Protein AF-A0A4Q9KHM9-F1 (afdb_monomer_lite)

Secondary structure (DSSP, 8-state):
--TTS-B--SSS--SEEE--SBSS-SEEEE-TTS-EEEEESSTTPPBPPPEEETTEEEEEEEETTEEEEEEEETTEEEEEEEESSHHHHHHHT-SSTTS-EEEEEEEEESS-EEEE-SSEEEEE-TTS-EEEEEEPPEEEES-B-TTT--BS-EEEPEEEEEPPHHHHHHHTTS---PPPPP----

Radius of gyration: 19.28 Å; chains: 1; bounding box: 37×67×50 Å

Sequence (186 aa):
MRADGTVGPKAAPTSVVLSGGGVGPMVSRTEASGVKASLDPAPGVKLGKPVLSGSKATYSDVAPGLDVVVDVAAGGFRWSWVAKTPAAAKKLLVGSGKSRAATARLKVTGGGKWARDAAEAKISNGQGAKVARLGSPLVWDAQVNPATKEPVNVVEAELVLQTSPEQDSELTDLPFVLPAPCRMRD

Foldseek 3Di:
DDPVQWDDAPPDPFQWIAHQWADDFRIWGAFPLRKIKGKFQDPPQTWDGWDDDHQKTWTPPSDPQKIKIWGADPVGIAIAIEGADPVSVVVQQPDDPPAREGEMEMDMDDQKDWDDDFFWIFIAHVVRHTGDIGGFHKYAYPDADPVPRHGPDIDTHGYHYDYDPVNVVVVVPDPPPDPDPDDDDD

Structure (mmCIF, N/CA/C/O backbone):
data_AF-A0A4Q9KHM9-F1
#
_entry.id   AF-A0A4Q9KHM9-F1
#
loop_
_atom_site.group_PDB
_atom_site.id
_atom_site.type_symbol
_atom_site.label_atom_id
_atom_site.label_alt_id
_atom_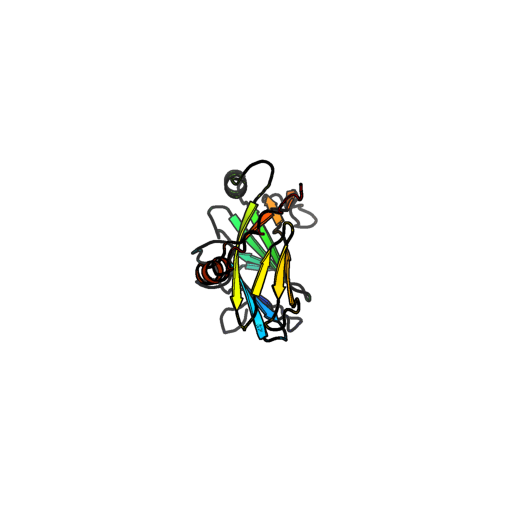site.label_comp_id
_atom_site.label_asym_id
_atom_site.label_entity_id
_atom_site.label_seq_id
_atom_site.pdbx_PDB_ins_code
_atom_site.Cartn_x
_atom_site.Cartn_y
_atom_site.Cartn_z
_atom_site.occupancy
_atom_site.B_iso_or_equiv
_atom_site.auth_seq_id
_atom_site.auth_comp_id
_atom_site.auth_asym_id
_atom_site.auth_atom_id
_atom_site.pdbx_PDB_model_num
ATOM 1 N N . MET A 1 1 ? -9.261 -15.082 -3.306 1.00 59.34 1 MET A N 1
ATOM 2 C CA . MET A 1 1 ? -10.143 -14.036 -3.860 1.00 59.34 1 MET A CA 1
ATOM 3 C C . MET A 1 1 ? -11.549 -14.327 -3.372 1.00 59.34 1 MET A C 1
ATOM 5 O O . MET A 1 1 ? -11.944 -15.488 -3.403 1.00 59.34 1 MET A O 1
ATOM 9 N N . ARG A 1 2 ? -12.235 -13.328 -2.823 1.00 72.88 2 ARG A N 1
ATOM 10 C CA . ARG A 1 2 ? -13.626 -13.410 -2.367 1.00 72.88 2 ARG A CA 1
ATOM 11 C C . ARG A 1 2 ? -14.568 -13.082 -3.530 1.00 72.88 2 ARG A C 1
ATOM 13 O O . ARG A 1 2 ? -14.131 -12.547 -4.548 1.00 72.88 2 ARG A O 1
ATOM 20 N N . ALA A 1 3 ? -15.849 -13.420 -3.379 1.00 51.81 3 ALA A N 1
ATOM 21 C CA . ALA A 1 3 ? -16.870 -13.195 -4.406 1.00 51.81 3 ALA A CA 1
ATOM 22 C C . ALA A 1 3 ? -17.083 -11.703 -4.737 1.00 51.81 3 ALA A C 1
ATOM 24 O O . ALA A 1 3 ? -17.495 -11.377 -5.842 1.00 51.81 3 ALA A O 1
ATOM 25 N N . ASP A 1 4 ? -16.735 -10.807 -3.809 1.00 57.25 4 ASP A N 1
ATOM 26 C CA . ASP A 1 4 ? -16.758 -9.348 -3.979 1.00 57.25 4 ASP A CA 1
ATOM 27 C C . ASP A 1 4 ? -15.537 -8.789 -4.739 1.00 57.25 4 ASP A C 1
ATOM 29 O O . ASP A 1 4 ? -15.384 -7.578 -4.880 1.00 57.25 4 ASP A O 1
ATOM 33 N N . GLY A 1 5 ? -14.640 -9.659 -5.213 1.00 60.72 5 GLY A N 1
ATOM 34 C CA . GLY A 1 5 ? -13.420 -9.279 -5.919 1.00 60.72 5 GLY A CA 1
ATOM 35 C C . GLY A 1 5 ? -12.220 -9.010 -5.012 1.00 60.72 5 GLY A C 1
ATOM 36 O O . GLY A 1 5 ? -11.105 -8.928 -5.519 1.00 60.72 5 GLY A O 1
ATOM 37 N N . THR A 1 6 ? -12.381 -8.946 -3.690 1.00 65.56 6 THR A N 1
ATOM 38 C CA . THR A 1 6 ? -11.268 -8.653 -2.775 1.00 65.56 6 THR A CA 1
ATOM 39 C C . THR A 1 6 ? -10.350 -9.854 -2.554 1.00 65.56 6 THR A C 1
ATOM 41 O O . THR A 1 6 ? -10.721 -11.022 -2.735 1.00 65.56 6 THR A O 1
ATOM 44 N N . VAL A 1 7 ? -9.121 -9.594 -2.113 1.00 68.81 7 VAL A N 1
ATOM 45 C CA . VAL A 1 7 ? -8.198 -10.640 -1.665 1.00 68.81 7 VAL A CA 1
ATOM 46 C C . VAL A 1 7 ? -7.910 -10.445 -0.181 1.00 68.81 7 VAL A C 1
ATOM 48 O O . VAL A 1 7 ? -7.509 -9.375 0.255 1.00 68.81 7 VAL A O 1
ATOM 51 N N . GLY A 1 8 ? -8.130 -11.486 0.616 1.00 57.31 8 GLY A N 1
ATOM 52 C CA . GLY A 1 8 ? -7.747 -11.517 2.025 1.00 57.31 8 GLY A CA 1
ATOM 53 C C . GLY A 1 8 ? -7.039 -12.825 2.361 1.00 57.31 8 GLY A C 1
ATOM 54 O O . GLY A 1 8 ? -7.178 -13.798 1.606 1.00 57.31 8 GLY A O 1
ATOM 55 N N . PRO A 1 9 ? -6.275 -12.863 3.462 1.00 54.62 9 PRO A N 1
ATOM 56 C CA . PRO A 1 9 ? -5.560 -14.062 3.863 1.00 54.62 9 PRO A CA 1
ATOM 57 C C . PRO A 1 9 ? -6.530 -15.188 4.217 1.00 54.62 9 PRO A C 1
ATOM 59 O O . PRO A 1 9 ? -7.608 -14.974 4.767 1.00 54.62 9 PRO A O 1
ATOM 62 N N . LYS A 1 10 ? -6.116 -16.414 3.892 1.00 50.03 10 LYS A N 1
ATOM 63 C CA . LYS A 1 10 ? -6.912 -17.629 4.101 1.00 50.03 10 LYS A CA 1
ATOM 64 C C . LYS A 1 10 ? -6.954 -18.079 5.571 1.00 50.03 10 LYS A C 1
ATOM 66 O O . LYS A 1 10 ? -7.877 -18.792 5.939 1.00 50.03 10 LYS A O 1
ATOM 71 N N . ALA A 1 11 ? -5.967 -17.688 6.386 1.00 41.75 11 ALA A N 1
ATOM 72 C CA . ALA A 1 11 ? -5.677 -18.320 7.681 1.00 41.75 11 ALA A CA 1
ATOM 73 C C . ALA A 1 11 ? -5.912 -17.453 8.938 1.00 41.75 11 ALA A C 1
ATOM 75 O O . ALA A 1 11 ? -5.593 -17.895 10.034 1.00 41.75 11 ALA A O 1
ATOM 76 N N . ALA A 1 12 ? -6.473 -16.248 8.831 1.00 43.06 12 ALA A N 1
ATOM 77 C CA . ALA A 1 12 ? -6.891 -15.470 10.001 1.00 43.06 12 ALA A CA 1
ATOM 78 C C . ALA A 1 12 ? -7.908 -14.398 9.590 1.00 43.06 12 ALA A C 1
ATOM 80 O O . ALA A 1 12 ? -7.834 -13.912 8.456 1.00 43.06 12 ALA A O 1
ATOM 81 N N . PRO A 1 13 ? -8.808 -13.960 10.488 1.00 48.53 13 PRO A N 1
ATOM 82 C CA . PRO A 1 13 ? -9.554 -12.727 10.299 1.00 48.53 13 PRO A CA 1
ATOM 83 C C . PRO A 1 13 ? -8.601 -11.548 10.525 1.00 48.53 13 PRO A C 1
ATOM 85 O O . PRO A 1 13 ? -8.717 -10.812 11.500 1.00 48.53 13 PRO A O 1
ATOM 88 N N . THR A 1 14 ? -7.612 -11.365 9.649 1.00 57.69 14 THR A N 1
ATOM 89 C CA . THR A 1 14 ? -6.983 -10.053 9.583 1.00 57.69 14 THR A CA 1
ATOM 90 C C . THR A 1 14 ? -7.987 -9.137 8.911 1.00 57.69 14 THR A C 1
ATOM 92 O O . THR A 1 14 ? -8.579 -9.454 7.877 1.00 57.69 14 THR A O 1
ATOM 95 N N . SER A 1 15 ? -8.182 -7.968 9.496 1.00 78.06 15 SER A N 1
ATOM 96 C CA . SER A 1 15 ? -8.999 -6.913 8.915 1.00 78.06 15 SER A CA 1
ATOM 97 C C . SER A 1 15 ? -8.382 -6.291 7.659 1.00 78.06 15 SER A C 1
ATOM 99 O O . SER A 1 15 ? -8.878 -5.275 7.177 1.00 78.06 15 SER A O 1
ATOM 101 N N . VAL A 1 16 ? -7.299 -6.890 7.144 1.00 85.56 16 VAL A N 1
ATOM 102 C CA . VAL A 1 16 ? -6.603 -6.491 5.929 1.00 85.56 16 VAL A CA 1
ATOM 103 C C . VAL A 1 16 ? -7.347 -7.043 4.719 1.00 85.56 16 VAL A C 1
ATOM 105 O O . VAL A 1 16 ? -7.535 -8.251 4.555 1.00 85.56 16 VAL A O 1
ATOM 108 N N . VAL A 1 17 ? -7.736 -6.131 3.842 1.00 88.81 17 VAL A N 1
ATOM 109 C CA . VAL A 1 17 ? -8.407 -6.404 2.579 1.00 88.81 17 VAL A CA 1
ATOM 110 C C . VAL A 1 17 ? -7.571 -5.786 1.469 1.00 88.81 17 VAL A C 1
ATOM 112 O O . VAL A 1 17 ? -7.263 -4.600 1.521 1.00 88.81 17 VAL A O 1
ATOM 115 N N . LEU A 1 18 ? -7.197 -6.589 0.479 1.00 89.56 18 LEU A N 1
ATOM 116 C CA . LEU A 1 18 ? -6.494 -6.150 -0.722 1.00 89.56 18 LEU A CA 1
ATOM 117 C C . LEU A 1 18 ? -7.477 -5.972 -1.882 1.00 89.56 18 LEU A C 1
ATOM 119 O O . LEU A 1 18 ? -8.454 -6.722 -2.000 1.00 89.56 18 LEU A O 1
ATOM 123 N N . SER A 1 19 ? -7.183 -5.011 -2.754 1.00 90.31 19 SER A N 1
ATOM 124 C CA . SER A 1 19 ? -7.933 -4.761 -3.983 1.00 90.31 19 SER A CA 1
ATOM 125 C C . SER A 1 19 ? -7.950 -5.970 -4.925 1.00 90.31 19 SER A C 1
ATOM 127 O O . SER A 1 19 ? -6.966 -6.689 -5.081 1.00 90.31 19 SER A O 1
ATOM 129 N N . GLY A 1 20 ? -9.070 -6.169 -5.617 1.00 86.88 20 GLY A N 1
ATOM 130 C CA . GLY A 1 20 ? -9.163 -7.082 -6.761 1.00 86.88 20 GLY A CA 1
ATOM 131 C C . GLY A 1 20 ? -8.636 -6.501 -8.071 1.00 86.88 20 GLY A C 1
ATOM 132 O O . GLY A 1 20 ? -8.690 -7.179 -9.098 1.00 86.88 20 GLY A O 1
ATOM 133 N N . GLY A 1 21 ? -8.172 -5.251 -8.045 1.00 84.25 21 GLY A N 1
ATOM 134 C CA . GLY A 1 21 ? -8.018 -4.402 -9.219 1.00 84.25 21 GLY A CA 1
ATOM 135 C C . GLY A 1 21 ? -9.225 -3.480 -9.417 1.00 84.25 21 GLY A C 1
ATOM 136 O O . GLY A 1 21 ? -10.250 -3.598 -8.746 1.00 84.25 21 GLY A O 1
ATOM 137 N N . GLY A 1 22 ? -9.101 -2.545 -10.354 1.00 82.62 22 GLY A N 1
ATOM 138 C CA . GLY A 1 22 ? -10.090 -1.505 -10.611 1.00 82.62 22 GLY A CA 1
ATOM 139 C C . GLY A 1 22 ? -9.794 -0.208 -9.861 1.00 82.62 22 GLY A C 1
ATOM 140 O O . GLY A 1 22 ? -8.637 0.148 -9.636 1.00 82.62 22 GLY A O 1
ATOM 141 N N . VAL A 1 23 ? -10.858 0.532 -9.552 1.00 75.50 23 VAL A N 1
ATOM 142 C CA . VAL A 1 23 ? -10.784 1.823 -8.860 1.00 75.50 23 VAL A CA 1
ATOM 143 C C . VAL A 1 23 ? -11.094 1.596 -7.386 1.00 75.50 23 VAL A C 1
ATOM 145 O O . VAL A 1 23 ? -12.143 1.047 -7.057 1.00 75.50 23 VAL A O 1
ATOM 148 N N . GLY A 1 24 ? -10.191 2.013 -6.505 1.00 79.56 24 GLY A N 1
ATOM 149 C CA . GLY A 1 24 ? -10.345 1.859 -5.063 1.00 79.56 24 GLY A CA 1
ATOM 150 C C . GLY A 1 24 ? -9.018 1.557 -4.371 1.00 79.56 24 GLY A C 1
ATOM 151 O O . GLY A 1 24 ? -8.012 1.368 -5.057 1.00 79.56 24 GLY A O 1
ATOM 152 N N . PRO A 1 25 ? -9.032 1.485 -3.029 1.00 88.12 25 PRO A N 1
ATOM 153 C CA . PRO A 1 25 ? -7.820 1.367 -2.240 1.00 88.12 25 PRO A CA 1
ATOM 154 C C . PRO A 1 25 ? -7.076 0.066 -2.525 1.00 88.12 25 PRO A C 1
ATOM 156 O O . PRO A 1 25 ? -7.683 -1.007 -2.497 1.00 88.12 25 PRO A O 1
ATOM 159 N N . MET A 1 26 ? -5.759 0.141 -2.723 1.00 90.62 26 MET A N 1
ATOM 160 C CA . MET A 1 26 ? -4.900 -1.044 -2.868 1.00 90.62 26 MET A CA 1
ATOM 161 C C . MET A 1 26 ? -4.995 -1.983 -1.664 1.00 90.62 26 MET A C 1
ATOM 163 O O . MET A 1 26 ? -5.054 -3.207 -1.826 1.00 90.62 26 MET A O 1
ATOM 167 N N . VAL A 1 27 ? -4.995 -1.411 -0.461 1.00 90.81 27 VAL A N 1
ATOM 168 C CA . VAL A 1 27 ? -5.153 -2.143 0.794 1.00 90.81 27 VAL A CA 1
ATOM 169 C C . VAL A 1 27 ? -5.958 -1.322 1.793 1.00 90.81 27 VAL A C 1
ATOM 171 O O . VAL A 1 27 ? -5.766 -0.116 1.931 1.00 90.81 27 VAL A O 1
ATOM 174 N N . SER A 1 28 ? -6.845 -1.987 2.523 1.00 90.81 28 SER A N 1
ATOM 175 C CA . SER A 1 28 ? -7.581 -1.426 3.653 1.00 90.81 28 SER A CA 1
ATOM 176 C C . SER A 1 28 ? -7.389 -2.290 4.891 1.00 90.81 28 SER A C 1
ATOM 178 O O . SER A 1 28 ? -7.360 -3.511 4.784 1.00 90.81 28 SER A O 1
ATOM 180 N N . ARG A 1 29 ? -7.317 -1.666 6.068 1.00 89.25 29 ARG A N 1
ATOM 181 C CA . ARG A 1 29 ? -7.345 -2.329 7.376 1.00 89.25 29 ARG A CA 1
ATOM 182 C C . ARG A 1 29 ? -8.398 -1.673 8.265 1.00 89.25 29 ARG A C 1
ATOM 184 O O . ARG A 1 29 ? -8.437 -0.448 8.351 1.00 89.25 29 ARG A O 1
ATOM 191 N N . THR A 1 30 ? -9.229 -2.480 8.918 1.00 89.75 30 THR A N 1
ATOM 192 C CA . THR A 1 30 ? -10.223 -2.008 9.900 1.00 89.75 30 THR A CA 1
ATOM 193 C C . THR A 1 30 ? -9.851 -2.473 11.306 1.00 89.75 30 THR A C 1
ATOM 195 O O . THR A 1 30 ? -9.762 -3.666 11.573 1.00 89.75 30 THR A O 1
ATOM 198 N N . GLU A 1 31 ? -9.618 -1.555 12.229 1.00 87.44 31 GLU A N 1
ATOM 199 C CA . GLU A 1 31 ? -9.314 -1.897 13.620 1.00 87.44 31 GLU A CA 1
ATOM 200 C C . GLU A 1 31 ? -10.580 -2.303 14.382 1.00 87.44 31 GLU A C 1
ATOM 202 O O . GLU A 1 31 ? -11.694 -1.946 14.000 1.00 87.44 31 GLU A O 1
ATOM 207 N N . ALA A 1 32 ? -10.416 -3.004 15.508 1.00 86.19 32 ALA A N 1
ATOM 208 C CA . ALA A 1 32 ? -11.535 -3.389 16.375 1.00 86.19 32 ALA A CA 1
ATOM 209 C C . ALA A 1 32 ? -12.339 -2.181 16.898 1.00 86.19 32 ALA A C 1
ATOM 211 O O . ALA A 1 32 ? -13.521 -2.304 17.196 1.00 86.19 32 ALA A O 1
ATOM 212 N N . SER A 1 33 ? -11.713 -1.001 16.959 1.00 86.69 33 SER A N 1
ATOM 213 C CA . SER A 1 33 ? -12.368 0.269 17.286 1.00 86.69 33 SER A CA 1
ATOM 214 C C . SER A 1 33 ? -13.306 0.797 16.190 1.00 86.69 33 SER A C 1
ATOM 216 O O . SER A 1 33 ? -13.945 1.823 16.396 1.00 86.69 33 SER A O 1
ATOM 218 N N . GLY A 1 34 ? -13.355 0.158 15.016 1.00 88.81 34 GLY A N 1
ATOM 219 C CA . GLY A 1 34 ? -14.100 0.620 13.840 1.00 88.81 34 GLY A CA 1
ATOM 220 C C . GLY A 1 34 ? -13.329 1.596 12.943 1.00 88.81 34 GLY A C 1
ATOM 221 O O . GLY A 1 34 ? -13.787 1.900 11.841 1.00 88.81 34 GLY A O 1
ATOM 222 N N . VAL A 1 35 ? -12.140 2.051 13.360 1.00 91.25 35 VAL A N 1
ATOM 223 C CA . VAL A 1 35 ? -11.272 2.908 12.536 1.00 91.25 35 VAL A CA 1
ATOM 224 C C . VAL A 1 35 ? -10.808 2.139 11.305 1.00 91.25 35 VAL A C 1
ATOM 226 O O . VAL A 1 35 ? -10.226 1.061 11.426 1.00 91.25 35 VAL A O 1
ATOM 229 N N . LYS A 1 36 ? -11.011 2.710 10.116 1.00 91.50 36 LYS A N 1
ATOM 230 C CA . LYS A 1 36 ? -10.573 2.120 8.847 1.00 91.50 36 LYS A CA 1
ATOM 231 C C . LYS A 1 36 ? -9.499 2.980 8.195 1.00 91.50 36 LYS A C 1
ATOM 233 O O . LYS A 1 36 ? -9.758 4.131 7.848 1.00 91.50 36 LYS A O 1
ATOM 238 N N . ALA A 1 37 ? -8.330 2.391 7.969 1.00 90.75 37 ALA A N 1
ATOM 239 C CA . ALA A 1 37 ? -7.234 2.974 7.207 1.00 90.75 37 ALA A CA 1
ATOM 240 C C . ALA A 1 37 ? -7.164 2.331 5.818 1.00 90.75 37 ALA A C 1
ATOM 242 O O . ALA A 1 37 ? -7.303 1.117 5.683 1.00 90.75 37 ALA A O 1
ATOM 243 N N . SER A 1 38 ? -6.981 3.133 4.774 1.00 91.25 38 SER A N 1
ATOM 244 C CA . SER A 1 38 ? -6.853 2.676 3.388 1.00 91.25 38 SER A CA 1
ATOM 245 C C . SER A 1 38 ? -5.670 3.355 2.718 1.00 91.25 38 SER A C 1
ATOM 247 O O . SER A 1 38 ? -5.483 4.558 2.890 1.00 91.25 38 SER A O 1
ATOM 249 N N . LEU A 1 39 ? -4.880 2.580 1.985 1.00 89.25 39 LEU A N 1
ATOM 250 C CA . LEU A 1 39 ? -3.652 3.030 1.348 1.00 89.25 39 LEU A CA 1
ATOM 251 C C . LEU A 1 39 ? -3.730 2.814 -0.160 1.00 89.25 39 LEU A C 1
ATOM 253 O O . LEU A 1 39 ? -4.055 1.713 -0.611 1.00 89.25 39 LEU A O 1
ATOM 257 N N . ASP A 1 40 ? -3.352 3.849 -0.903 1.00 88.56 40 ASP A N 1
ATOM 258 C CA . ASP A 1 40 ? -3.153 3.803 -2.346 1.00 88.56 40 ASP A CA 1
ATOM 259 C C . ASP A 1 40 ? -1.715 4.160 -2.721 1.00 88.56 40 ASP A C 1
ATOM 261 O O . ASP A 1 40 ? -1.164 5.122 -2.177 1.00 88.56 40 ASP A O 1
ATOM 265 N N . PRO A 1 41 ? -1.101 3.424 -3.664 1.00 79.06 41 PRO A N 1
ATOM 266 C CA . PRO A 1 41 ? 0.290 3.633 -4.036 1.00 79.06 41 PRO A CA 1
ATOM 267 C C . PRO A 1 41 ? 0.499 4.946 -4.798 1.00 79.06 41 PRO A C 1
ATOM 269 O O . PRO A 1 41 ? 1.563 5.538 -4.698 1.00 79.06 41 PRO A O 1
ATOM 272 N N . ALA A 1 42 ? -0.493 5.437 -5.547 1.00 71.06 42 ALA A N 1
ATOM 273 C CA . ALA A 1 42 ? -0.380 6.704 -6.264 1.00 71.06 42 ALA A CA 1
ATOM 274 C C . ALA A 1 42 ? -1.755 7.323 -6.592 1.00 71.06 42 ALA A C 1
ATOM 276 O O . ALA A 1 42 ? -2.748 6.602 -6.722 1.00 71.06 42 ALA A O 1
ATOM 277 N N . PRO A 1 43 ? -1.829 8.659 -6.758 1.00 63.19 43 PRO A N 1
ATOM 278 C CA . PRO A 1 43 ? -3.035 9.359 -7.200 1.00 63.19 43 PRO A CA 1
ATOM 279 C C . PRO A 1 43 ? -3.615 8.809 -8.500 1.00 63.19 43 PRO A C 1
ATOM 281 O O . PRO A 1 43 ? -2.918 8.741 -9.506 1.00 63.19 43 PRO A O 1
ATOM 284 N N . GLY A 1 44 ? -4.913 8.498 -8.504 1.00 64.25 44 GLY A N 1
ATOM 285 C CA . GLY A 1 44 ? -5.653 8.214 -9.738 1.00 64.25 44 GLY A CA 1
ATOM 286 C C . GLY A 1 44 ? -5.229 6.939 -10.471 1.00 64.25 44 GLY A C 1
ATOM 287 O O . GLY A 1 44 ? -5.678 6.715 -11.594 1.00 64.25 44 GLY A O 1
ATOM 288 N N . VAL A 1 45 ? -4.393 6.095 -9.860 1.00 73.62 45 VAL A N 1
ATOM 289 C CA . VAL A 1 45 ? -3.982 4.839 -10.481 1.00 73.62 45 VAL A CA 1
ATOM 290 C C . VAL A 1 45 ? -5.113 3.822 -10.409 1.00 73.62 45 VAL A C 1
ATOM 292 O O . VAL A 1 45 ? -5.642 3.516 -9.342 1.00 73.62 45 VAL A O 1
ATOM 295 N N . LYS A 1 46 ? -5.458 3.265 -11.570 1.00 82.25 46 LYS A N 1
ATOM 296 C CA . LYS A 1 46 ? -6.320 2.092 -11.678 1.00 82.25 46 LYS A CA 1
ATOM 297 C C . LYS A 1 46 ? -5.458 0.846 -11.520 1.00 82.25 46 LYS A C 1
ATOM 299 O O . LYS A 1 46 ? -4.575 0.598 -12.338 1.00 82.25 46 LYS A O 1
ATOM 304 N N . LEU A 1 47 ? -5.721 0.059 -10.485 1.00 87.62 47 LEU A N 1
ATOM 305 C CA . LEU A 1 47 ? -4.954 -1.154 -10.228 1.00 87.62 47 LEU A CA 1
ATOM 306 C C . LEU A 1 47 ? -5.362 -2.258 -11.206 1.00 87.62 47 LEU A C 1
ATOM 308 O O . LEU A 1 47 ? -6.549 -2.473 -11.465 1.00 87.62 47 LEU A O 1
ATOM 312 N N . GLY A 1 48 ? -4.381 -2.988 -11.730 1.00 89.38 48 GLY A N 1
ATOM 313 C CA . GLY A 1 48 ? -4.631 -4.262 -12.398 1.00 89.38 48 GLY A CA 1
ATOM 314 C C . GLY A 1 48 ? -5.128 -5.324 -11.414 1.00 89.38 48 GLY A C 1
ATOM 315 O O . GLY A 1 48 ? -5.072 -5.146 -10.196 1.00 89.38 48 GLY A O 1
ATOM 316 N N . LYS A 1 49 ? -5.601 -6.459 -11.935 1.00 90.12 49 LYS A N 1
ATOM 317 C CA . LYS A 1 49 ? -5.897 -7.623 -11.092 1.00 90.12 49 LYS A CA 1
ATOM 318 C C . LYS A 1 49 ? -4.585 -8.168 -10.509 1.00 90.12 49 LYS A C 1
ATOM 320 O O . LYS A 1 49 ? -3.659 -8.396 -11.290 1.00 90.12 49 LYS A O 1
ATOM 325 N N . PRO A 1 50 ? -4.480 -8.399 -9.189 1.00 93.00 50 PRO A N 1
ATOM 326 C CA . PRO A 1 50 ? -3.233 -8.863 -8.605 1.00 93.00 50 PRO A CA 1
ATOM 327 C C . PRO A 1 50 ? -2.946 -10.325 -8.954 1.00 93.00 50 PRO A C 1
ATOM 329 O O . PRO A 1 50 ? -3.848 -11.170 -8.977 1.00 93.00 50 PRO A O 1
ATOM 332 N N . VAL A 1 51 ? -1.665 -10.635 -9.136 1.00 91.69 51 VAL A N 1
ATOM 333 C CA . VAL A 1 51 ? -1.153 -12.009 -9.135 1.00 91.69 51 VAL A CA 1
ATOM 334 C C . VAL A 1 51 ? -0.862 -12.405 -7.692 1.00 91.69 51 VAL A C 1
ATOM 336 O O . VAL A 1 51 ? -0.172 -11.683 -6.974 1.00 91.69 51 VAL A O 1
ATOM 339 N N . LEU A 1 52 ? -1.400 -13.542 -7.252 1.00 88.75 52 LEU A N 1
ATOM 340 C CA . LEU A 1 52 ? -1.271 -14.007 -5.871 1.00 88.75 52 LEU A CA 1
ATOM 341 C C . LEU A 1 52 ? -0.248 -15.134 -5.765 1.00 88.75 52 LEU A C 1
ATOM 343 O O . LEU A 1 52 ? -0.314 -16.103 -6.520 1.00 88.75 52 LEU A O 1
ATOM 347 N N . SER A 1 53 ? 0.649 -15.032 -4.787 1.00 85.75 53 SER A N 1
ATOM 348 C CA . SER A 1 53 ? 1.610 -16.080 -4.440 1.00 85.75 53 SER A CA 1
ATOM 349 C C . SER A 1 53 ? 1.803 -16.126 -2.925 1.00 85.75 53 SER A C 1
ATOM 351 O O . SER A 1 53 ? 2.379 -15.215 -2.329 1.00 85.75 53 SER A O 1
ATOM 353 N N . GLY A 1 54 ? 1.282 -17.172 -2.278 1.00 87.00 54 GLY A N 1
ATOM 354 C CA . GLY A 1 54 ? 1.310 -17.297 -0.818 1.00 87.00 54 GLY A CA 1
ATOM 355 C C . GLY A 1 54 ? 0.618 -16.120 -0.119 1.00 87.00 54 GLY A C 1
ATOM 356 O O . GLY A 1 54 ? -0.577 -15.896 -0.310 1.00 87.00 54 GLY A O 1
ATOM 357 N N . SER A 1 55 ? 1.375 -15.375 0.692 1.00 84.75 55 SER A N 1
ATOM 358 C CA . SER A 1 55 ? 0.932 -14.158 1.389 1.00 84.75 55 SER A CA 1
ATOM 359 C C . SER A 1 55 ? 1.025 -12.879 0.549 1.00 84.75 55 SER A C 1
ATOM 361 O O . SER A 1 55 ? 0.598 -11.816 1.006 1.00 84.75 55 SER A O 1
ATOM 363 N N . LYS A 1 56 ? 1.596 -12.961 -0.658 1.00 87.94 56 LYS A N 1
ATOM 364 C CA . LYS A 1 56 ? 1.914 -11.804 -1.492 1.00 87.94 56 LYS A CA 1
ATOM 365 C C . LYS A 1 56 ? 0.882 -11.602 -2.596 1.00 87.94 56 LYS A C 1
ATOM 367 O O . LYS A 1 56 ? 0.453 -12.554 -3.251 1.00 87.94 56 LYS A O 1
ATOM 372 N N . ALA A 1 57 ? 0.541 -10.342 -2.829 1.00 91.50 57 ALA A N 1
ATOM 373 C CA . ALA A 1 57 ? -0.215 -9.876 -3.979 1.00 91.50 57 ALA A CA 1
ATOM 374 C C . ALA A 1 57 ? 0.635 -8.881 -4.770 1.00 91.50 57 ALA A C 1
ATOM 376 O O . ALA A 1 57 ? 1.060 -7.861 -4.228 1.00 91.50 57 ALA A O 1
ATOM 377 N N . THR A 1 58 ? 0.859 -9.176 -6.046 1.00 91.06 58 THR A N 1
ATOM 378 C CA . THR A 1 58 ? 1.617 -8.318 -6.957 1.00 91.06 58 THR A CA 1
ATOM 379 C C . THR A 1 58 ? 0.663 -7.631 -7.920 1.00 91.06 58 THR A C 1
ATOM 381 O O . THR A 1 58 ? -0.027 -8.296 -8.694 1.00 91.06 58 THR A O 1
ATOM 384 N N . TYR A 1 59 ? 0.647 -6.304 -7.887 1.00 92.00 59 TYR A N 1
ATOM 385 C CA . TYR A 1 59 ? -0.014 -5.451 -8.864 1.00 92.00 59 TYR A CA 1
ATOM 386 C C . TYR A 1 59 ? 1.032 -4.998 -9.873 1.00 92.00 59 TYR A C 1
ATOM 388 O O . TYR A 1 59 ? 1.942 -4.244 -9.525 1.00 92.00 59 TYR A O 1
ATOM 396 N N . SER A 1 60 ? 0.924 -5.479 -11.107 1.00 90.19 60 SER A N 1
ATOM 397 C CA . SER A 1 60 ? 1.895 -5.142 -12.144 1.00 90.19 60 SER A CA 1
ATOM 398 C C . SER A 1 60 ? 1.569 -3.837 -12.857 1.00 90.19 60 SER A C 1
ATOM 400 O O . SER A 1 60 ? 0.401 -3.532 -13.091 1.00 90.19 60 SER A O 1
ATOM 402 N N . ASP A 1 61 ? 2.622 -3.098 -13.209 1.00 86.25 61 ASP A N 1
ATOM 403 C CA . ASP A 1 61 ? 2.584 -1.869 -14.007 1.00 86.25 61 ASP A CA 1
ATOM 404 C C . ASP A 1 61 ? 1.609 -0.817 -13.447 1.00 86.25 61 ASP A C 1
ATOM 406 O O . ASP A 1 61 ? 0.907 -0.126 -14.183 1.00 86.25 61 ASP A O 1
ATOM 410 N N . VAL A 1 62 ? 1.601 -0.678 -12.114 1.00 85.06 62 VAL A N 1
ATOM 411 C CA . VAL A 1 62 ? 0.887 0.383 -11.373 1.00 85.06 62 VAL A CA 1
ATOM 412 C C . VAL A 1 62 ? 1.367 1.763 -11.835 1.00 85.06 62 VAL A C 1
ATOM 414 O O . VAL A 1 62 ? 0.596 2.717 -11.898 1.00 85.06 62 VAL A O 1
ATOM 417 N N . ALA A 1 63 ? 2.638 1.852 -12.219 1.00 81.00 63 ALA A N 1
ATOM 418 C CA . ALA A 1 63 ? 3.182 2.910 -13.056 1.00 81.00 63 ALA A CA 1
ATOM 419 C C . ALA A 1 63 ? 4.125 2.282 -14.103 1.00 81.00 63 ALA A C 1
ATOM 421 O O . ALA A 1 63 ? 4.516 1.123 -13.945 1.00 81.00 63 ALA A O 1
ATOM 422 N N . PRO A 1 64 ? 4.515 2.996 -15.179 1.00 84.19 64 PRO A N 1
ATOM 423 C CA . PRO A 1 64 ? 5.346 2.418 -16.236 1.00 84.19 64 PRO A CA 1
ATOM 424 C C . PRO A 1 64 ? 6.643 1.779 -15.708 1.00 84.19 64 PRO A C 1
ATOM 426 O O . PRO A 1 64 ? 7.558 2.478 -15.267 1.00 84.19 64 PRO A O 1
ATOM 429 N N . GLY A 1 65 ? 6.724 0.444 -15.774 1.00 80.69 65 GLY A N 1
ATOM 430 C CA . GLY A 1 65 ? 7.863 -0.340 -15.289 1.00 80.69 65 GLY A CA 1
ATOM 431 C C . GLY A 1 65 ? 7.970 -0.459 -13.763 1.00 80.69 65 GLY A C 1
ATOM 432 O O . GLY A 1 65 ? 9.041 -0.822 -13.274 1.00 80.69 65 GLY A O 1
ATOM 433 N N . LEU A 1 66 ? 6.903 -0.144 -13.026 1.00 83.31 66 LEU A N 1
ATOM 434 C CA . LEU A 1 66 ? 6.817 -0.223 -11.570 1.00 83.31 66 LEU A CA 1
ATOM 435 C C . LEU A 1 66 ? 5.650 -1.117 -11.149 1.00 83.31 66 LEU A C 1
ATOM 437 O O . LEU A 1 66 ? 4.488 -0.825 -11.442 1.00 83.31 66 LEU A O 1
ATOM 441 N N . ASP A 1 67 ? 5.969 -2.159 -10.393 1.00 87.69 67 ASP A N 1
ATOM 442 C CA . ASP A 1 67 ? 4.983 -3.005 -9.730 1.00 87.69 67 ASP A CA 1
ATOM 443 C C . ASP A 1 67 ? 4.868 -2.612 -8.258 1.00 87.69 67 ASP A C 1
ATOM 445 O O . ASP A 1 67 ? 5.816 -2.093 -7.661 1.00 87.69 67 ASP A O 1
ATOM 449 N N . VAL A 1 68 ? 3.720 -2.913 -7.657 1.00 88.81 68 VAL A N 1
ATOM 450 C CA . VAL A 1 68 ? 3.548 -2.856 -6.205 1.00 88.81 68 VAL A CA 1
ATOM 451 C C . VAL A 1 68 ? 3.281 -4.251 -5.680 1.00 88.81 68 VAL A C 1
ATOM 453 O O . VAL A 1 68 ? 2.389 -4.950 -6.157 1.00 88.81 68 VAL A O 1
ATOM 456 N N . VAL A 1 69 ? 4.042 -4.649 -4.669 1.00 88.75 69 VAL A N 1
ATOM 457 C CA . VAL A 1 69 ? 3.863 -5.920 -3.971 1.00 88.75 69 VAL A CA 1
ATOM 458 C C . VAL A 1 69 ? 3.362 -5.636 -2.567 1.00 88.75 69 VAL A C 1
ATOM 460 O O . VAL A 1 69 ? 3.954 -4.839 -1.841 1.00 88.75 69 VAL A O 1
ATOM 463 N N . VAL A 1 70 ? 2.282 -6.305 -2.175 1.00 88.94 70 VAL A N 1
ATOM 464 C CA . VAL A 1 70 ? 1.751 -6.274 -0.811 1.00 88.94 70 VAL A CA 1
ATOM 465 C C . VAL A 1 70 ? 1.906 -7.656 -0.193 1.00 88.94 70 VAL A C 1
ATOM 467 O O . VAL A 1 70 ? 1.403 -8.635 -0.736 1.00 88.94 70 VAL A O 1
ATOM 470 N N . ASP A 1 71 ? 2.602 -7.736 0.936 1.00 88.19 71 ASP A N 1
ATOM 471 C CA . ASP A 1 71 ? 2.805 -8.956 1.718 1.00 88.19 71 ASP A CA 1
ATOM 472 C C . ASP A 1 71 ? 1.968 -8.886 2.996 1.00 88.19 71 ASP A C 1
ATOM 474 O O . ASP A 1 71 ? 2.190 -8.015 3.843 1.00 88.19 71 ASP A O 1
ATOM 478 N N . VAL A 1 72 ? 0.986 -9.776 3.126 1.00 87.19 72 VAL A N 1
ATOM 479 C CA . VAL A 1 72 ? 0.029 -9.766 4.238 1.00 87.19 72 VAL A CA 1
ATOM 480 C C . VAL A 1 72 ? 0.411 -10.806 5.284 1.00 87.19 72 VAL A C 1
ATOM 482 O O . VAL A 1 72 ? 0.510 -11.995 4.997 1.00 87.19 72 VAL A O 1
ATOM 485 N N . ALA A 1 73 ? 0.542 -10.364 6.530 1.00 82.81 73 ALA A N 1
ATOM 486 C CA . ALA A 1 73 ? 0.832 -11.209 7.681 1.00 82.81 73 ALA A CA 1
ATOM 487 C C . ALA A 1 73 ? -0.269 -11.082 8.745 1.00 82.81 73 ALA A C 1
ATOM 489 O O . ALA A 1 73 ? -1.113 -10.188 8.688 1.00 82.81 73 ALA A O 1
ATOM 490 N N . ALA A 1 74 ? -0.247 -11.952 9.758 1.00 75.38 74 ALA A N 1
ATOM 491 C CA . ALA A 1 74 ? -1.237 -11.932 10.839 1.00 75.38 74 ALA A CA 1
ATOM 492 C C . ALA A 1 74 ? -1.337 -10.560 11.545 1.00 75.38 74 ALA A C 1
ATOM 494 O O . ALA A 1 74 ? -2.424 -10.135 11.924 1.00 75.38 74 ALA A O 1
ATOM 495 N N . GLY A 1 75 ? -0.212 -9.848 11.678 1.00 73.69 75 GLY A N 1
ATOM 496 C CA . GLY A 1 75 ? -0.149 -8.537 12.333 1.00 73.69 75 GLY A CA 1
ATOM 497 C C . GLY A 1 75 ? -0.443 -7.328 11.437 1.00 73.69 75 GLY A C 1
ATOM 498 O O . GLY A 1 75 ? -0.460 -6.210 11.943 1.00 73.69 75 GLY A O 1
ATOM 499 N N . GLY A 1 76 ? -0.644 -7.504 10.126 1.00 82.00 76 GLY A N 1
ATOM 500 C CA . GLY A 1 76 ? -0.830 -6.382 9.203 1.00 82.00 76 GLY A CA 1
ATOM 501 C C . GLY A 1 76 ? -0.319 -6.670 7.797 1.00 82.00 76 GLY A C 1
ATOM 502 O O . GLY A 1 76 ? -0.466 -7.774 7.279 1.00 82.00 76 GLY A O 1
ATOM 503 N N . PHE A 1 77 ? 0.280 -5.670 7.159 1.00 85.69 77 PHE A N 1
ATOM 504 C CA . PHE A 1 77 ? 0.860 -5.820 5.830 1.00 85.69 77 PHE A CA 1
ATOM 505 C C . PHE A 1 77 ? 2.160 -5.029 5.705 1.00 85.69 77 PHE A C 1
ATOM 507 O O . PHE A 1 77 ? 2.389 -4.053 6.420 1.00 85.69 77 PHE A O 1
ATOM 514 N N . ARG A 1 78 ? 2.996 -5.450 4.762 1.00 83.62 78 ARG A N 1
ATOM 515 C CA . ARG A 1 78 ? 4.104 -4.663 4.219 1.00 83.62 78 ARG A CA 1
ATOM 516 C C . ARG A 1 78 ? 3.818 -4.400 2.753 1.00 83.62 78 ARG A C 1
ATOM 518 O O . ARG A 1 78 ? 3.198 -5.228 2.091 1.00 83.62 78 ARG A O 1
ATOM 525 N N . TRP A 1 79 ? 4.258 -3.259 2.251 1.00 85.31 79 TRP A N 1
ATOM 526 C CA . TRP A 1 79 ? 4.100 -2.912 0.847 1.00 85.31 79 TRP A CA 1
ATOM 527 C C . TRP A 1 79 ? 5.420 -2.408 0.282 1.00 85.31 79 TRP A C 1
ATOM 529 O O . TRP A 1 79 ? 6.283 -1.915 1.018 1.00 85.31 79 TRP A O 1
ATOM 539 N N . SER A 1 80 ? 5.620 -2.622 -1.012 1.00 84.31 80 SER A N 1
ATOM 540 C CA . SER A 1 80 ? 6.906 -2.367 -1.647 1.00 84.31 80 SER A CA 1
ATOM 541 C C . SER A 1 80 ? 6.758 -2.053 -3.123 1.00 84.31 80 SER A C 1
ATOM 543 O O . SER A 1 80 ? 5.908 -2.634 -3.799 1.00 84.31 80 SER A O 1
ATOM 545 N N . TRP A 1 81 ? 7.618 -1.168 -3.618 1.00 84.50 81 TRP A N 1
ATOM 546 C CA . TRP A 1 81 ? 7.732 -0.867 -5.041 1.00 84.50 81 TRP A CA 1
ATOM 547 C C . TRP A 1 81 ? 8.833 -1.706 -5.679 1.00 84.50 81 TRP A C 1
ATOM 549 O O . TRP A 1 81 ? 9.945 -1.792 -5.153 1.00 84.50 81 TRP A O 1
ATOM 559 N N . VAL A 1 82 ? 8.529 -2.276 -6.842 1.00 83.75 82 VAL A N 1
ATOM 560 C CA . VAL A 1 82 ? 9.455 -3.106 -7.616 1.00 83.75 82 VAL A CA 1
ATOM 561 C C . VAL A 1 82 ? 9.683 -2.466 -8.971 1.00 83.75 82 VAL A C 1
ATOM 563 O O . VAL A 1 82 ? 8.776 -2.397 -9.800 1.00 83.75 82 VAL A O 1
ATOM 566 N N . ALA A 1 83 ? 10.908 -2.015 -9.217 1.00 81.56 83 ALA A N 1
ATOM 567 C CA . ALA A 1 83 ? 11.277 -1.472 -10.513 1.00 81.56 83 ALA A CA 1
ATOM 568 C C . ALA A 1 83 ? 11.724 -2.579 -11.469 1.00 81.56 83 ALA A C 1
ATOM 570 O O . ALA A 1 83 ? 12.784 -3.180 -11.294 1.00 81.56 83 ALA A O 1
ATOM 571 N N . LYS A 1 84 ? 10.944 -2.790 -12.533 1.00 80.69 84 LYS A N 1
ATOM 572 C CA . LYS A 1 84 ? 11.256 -3.731 -13.620 1.00 80.69 84 LYS A CA 1
ATOM 573 C C . LYS A 1 84 ? 12.441 -3.285 -14.470 1.00 80.69 84 LYS A C 1
ATOM 575 O O . LYS A 1 84 ? 13.088 -4.107 -15.106 1.00 80.69 84 LYS A O 1
ATOM 580 N N . THR A 1 85 ? 12.704 -1.978 -14.521 1.00 76.69 85 THR A N 1
ATOM 581 C CA . THR A 1 85 ? 13.791 -1.406 -15.322 1.00 76.69 85 THR A CA 1
ATOM 582 C C . THR A 1 85 ? 14.603 -0.388 -14.519 1.00 76.69 85 THR A C 1
ATOM 584 O O . THR A 1 85 ? 14.043 0.302 -13.661 1.00 76.69 85 THR A O 1
ATOM 587 N N . PRO A 1 86 ? 15.897 -0.194 -14.839 1.00 72.88 86 PRO A N 1
ATOM 588 C CA . PRO A 1 86 ? 16.705 0.860 -14.224 1.00 72.88 86 PRO A CA 1
ATOM 589 C C . PRO A 1 86 ? 16.125 2.264 -14.438 1.00 72.88 86 PRO A C 1
ATOM 591 O O . PRO A 1 86 ? 16.257 3.133 -13.581 1.00 72.88 86 PRO A O 1
ATOM 594 N N . ALA A 1 87 ? 15.462 2.502 -15.574 1.00 75.69 87 ALA A N 1
ATOM 595 C CA . ALA A 1 87 ? 14.807 3.776 -15.858 1.00 75.69 87 ALA A CA 1
ATOM 596 C C . ALA A 1 87 ? 13.597 4.018 -14.939 1.00 75.69 87 ALA A C 1
ATOM 598 O O . ALA A 1 87 ? 13.422 5.129 -14.441 1.00 75.69 87 ALA A O 1
ATOM 599 N N . ALA A 1 88 ? 12.794 2.983 -14.678 1.00 75.44 88 ALA A N 1
ATOM 600 C CA . ALA A 1 88 ? 11.686 3.044 -13.728 1.00 75.44 88 ALA A CA 1
ATOM 601 C C . ALA A 1 88 ? 12.183 3.246 -12.289 1.00 75.44 88 ALA A C 1
ATOM 603 O O . ALA A 1 88 ? 11.644 4.090 -11.576 1.00 75.44 88 ALA A O 1
ATOM 604 N N . ALA A 1 89 ? 13.266 2.560 -11.904 1.00 72.19 89 ALA A N 1
ATOM 605 C CA . ALA A 1 89 ? 13.924 2.776 -10.617 1.00 72.19 89 ALA A CA 1
ATOM 606 C C . ALA A 1 89 ? 14.359 4.238 -10.478 1.00 72.19 89 ALA A C 1
ATOM 608 O O . ALA A 1 89 ? 14.000 4.895 -9.511 1.00 72.19 89 ALA A O 1
ATOM 609 N N . LYS A 1 90 ? 15.046 4.793 -11.486 1.00 71.19 90 LYS A N 1
ATOM 610 C CA . LYS A 1 90 ? 15.453 6.206 -11.487 1.00 71.19 90 LYS A CA 1
ATOM 611 C C . LYS A 1 90 ? 14.269 7.153 -11.324 1.00 71.19 90 LYS A C 1
ATOM 613 O O . LYS A 1 90 ? 14.389 8.079 -10.540 1.00 71.19 90 LYS A O 1
ATOM 618 N N . LYS A 1 91 ? 13.148 6.914 -12.016 1.00 68.94 91 LYS A N 1
ATOM 619 C CA . LYS A 1 91 ? 11.926 7.734 -11.906 1.00 68.94 91 LYS A CA 1
ATOM 620 C C . LYS A 1 91 ? 11.301 7.683 -10.514 1.00 68.94 91 LYS A C 1
ATOM 622 O O . LYS A 1 91 ? 10.891 8.723 -10.016 1.00 68.94 91 LYS A O 1
ATOM 627 N N . LEU A 1 92 ? 11.264 6.505 -9.889 1.00 65.31 92 LEU A N 1
ATOM 628 C CA . LEU A 1 92 ? 10.815 6.358 -8.502 1.00 65.31 92 LEU A CA 1
ATOM 629 C C . LEU A 1 92 ? 11.748 7.102 -7.527 1.00 65.31 92 LEU A C 1
ATOM 631 O O . LEU A 1 92 ? 11.309 7.589 -6.496 1.00 65.31 92 LEU A O 1
ATOM 635 N N . LEU A 1 93 ? 13.033 7.208 -7.871 1.00 59.09 93 LEU A N 1
ATOM 636 C CA . LEU A 1 93 ? 14.070 7.839 -7.054 1.00 59.09 93 LEU A CA 1
ATOM 637 C C . LEU A 1 93 ? 14.202 9.362 -7.272 1.00 59.09 93 LEU A C 1
ATOM 639 O O . LEU A 1 93 ? 15.090 9.968 -6.674 1.00 59.09 93 LEU A O 1
ATOM 643 N N . VAL A 1 94 ? 13.366 10.005 -8.105 1.00 49.97 94 VAL A N 1
ATOM 644 C CA . VAL A 1 94 ? 13.430 11.467 -8.312 1.00 49.97 94 VAL A CA 1
ATOM 645 C C . VAL A 1 94 ? 12.562 12.194 -7.279 1.00 49.97 94 VAL A C 1
ATOM 647 O O . VAL A 1 94 ? 11.404 12.513 -7.533 1.00 49.97 94 VAL A O 1
ATOM 650 N N . GLY A 1 95 ? 13.148 12.484 -6.115 1.00 45.59 95 GLY A N 1
ATOM 651 C CA . GLY A 1 95 ? 12.570 13.346 -5.080 1.00 45.59 95 GLY A CA 1
ATOM 652 C C . GLY A 1 95 ? 13.628 13.796 -4.065 1.00 45.59 95 GLY A C 1
ATOM 653 O O . GLY A 1 95 ? 14.125 12.986 -3.301 1.00 45.59 95 GLY A O 1
ATOM 654 N N . SER A 1 96 ? 13.982 15.085 -4.093 1.00 38.56 96 SER A N 1
ATOM 655 C CA . SER A 1 96 ? 14.696 15.865 -3.059 1.00 38.56 96 SER A CA 1
ATOM 656 C C . SER A 1 96 ? 15.929 15.239 -2.363 1.00 38.56 96 SER A C 1
ATOM 658 O O . SER A 1 96 ? 15.933 14.996 -1.159 1.00 38.56 96 SER A O 1
ATOM 660 N N . GLY A 1 97 ? 17.051 15.108 -3.080 1.00 46.28 97 GLY A N 1
ATOM 661 C CA . GLY A 1 97 ? 18.383 14.944 -2.470 1.00 46.28 97 GLY A CA 1
ATOM 662 C C . GLY A 1 97 ? 18.818 13.498 -2.181 1.00 46.28 97 GLY A C 1
ATOM 663 O O . GLY A 1 97 ? 18.545 12.595 -2.961 1.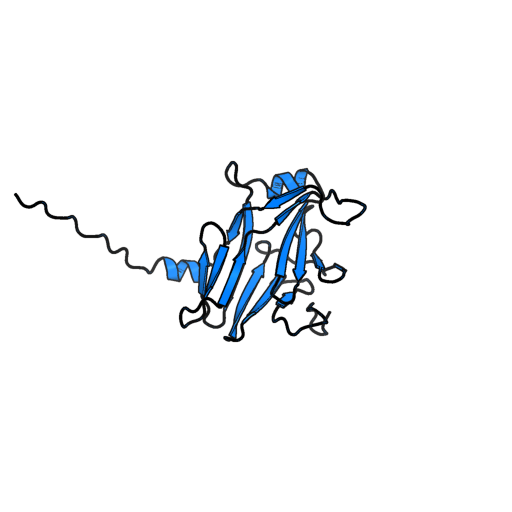00 46.28 97 GLY A O 1
ATOM 664 N N . LYS A 1 98 ? 19.572 13.279 -1.088 1.00 40.59 98 LYS A N 1
ATOM 665 C CA . LYS A 1 98 ? 20.119 11.959 -0.684 1.00 40.59 98 LYS A CA 1
ATOM 666 C C . LYS A 1 98 ? 19.056 10.994 -0.111 1.00 40.59 98 LYS A C 1
ATOM 668 O O . LYS A 1 98 ? 19.411 9.872 0.247 1.00 40.59 98 LYS A O 1
ATOM 673 N N . SER A 1 99 ? 17.793 11.421 0.001 1.00 43.09 99 SER A N 1
ATOM 674 C CA . SER A 1 99 ? 16.677 10.632 0.543 1.00 43.09 99 SER A CA 1
ATOM 675 C C . SER A 1 99 ? 15.861 10.021 -0.596 1.00 43.09 99 SER A C 1
ATOM 677 O O . SER A 1 99 ? 15.543 10.692 -1.572 1.00 43.09 99 SER A O 1
ATOM 679 N N . ARG A 1 100 ? 15.555 8.726 -0.505 1.00 61.75 100 ARG A N 1
ATOM 680 C CA . ARG A 1 100 ? 14.756 7.996 -1.500 1.00 61.75 100 ARG A CA 1
ATOM 681 C C . ARG A 1 100 ? 13.302 8.140 -1.082 1.00 61.75 100 ARG A C 1
ATOM 683 O O . ARG A 1 100 ? 12.991 7.639 -0.020 1.00 61.75 100 ARG A O 1
ATOM 690 N N . ALA A 1 101 ? 12.424 8.789 -1.840 1.00 60.47 101 ALA A N 1
ATOM 691 C CA . ALA A 1 101 ? 11.038 9.009 -1.412 1.00 60.47 101 ALA A CA 1
ATOM 692 C C . ALA A 1 101 ? 10.037 8.195 -2.244 1.00 60.47 101 ALA A C 1
ATOM 694 O O . ALA A 1 101 ? 10.088 8.214 -3.469 1.00 60.47 101 ALA A O 1
ATOM 695 N N . ALA A 1 102 ? 9.098 7.514 -1.591 1.00 70.00 102 ALA A N 1
ATOM 696 C CA . ALA A 1 102 ? 7.973 6.843 -2.232 1.00 70.00 102 ALA A CA 1
ATOM 697 C C . ALA A 1 102 ? 6.668 7.469 -1.743 1.00 70.00 102 ALA A C 1
ATOM 699 O O . ALA A 1 102 ? 6.402 7.540 -0.542 1.00 70.00 102 ALA A O 1
ATOM 700 N N . THR A 1 103 ? 5.848 7.937 -2.678 1.00 72.00 103 THR A N 1
ATOM 701 C CA . THR A 1 103 ? 4.579 8.582 -2.349 1.00 72.00 103 THR A CA 1
ATOM 702 C C . THR A 1 103 ? 3.478 7.549 -2.129 1.00 72.00 103 THR A C 1
ATOM 704 O O . THR A 1 103 ? 3.464 6.514 -2.788 1.00 72.00 103 THR A O 1
ATOM 707 N N . ALA A 1 104 ? 2.549 7.827 -1.217 1.00 80.75 104 ALA A N 1
ATOM 708 C CA . ALA A 1 104 ? 1.298 7.088 -1.078 1.00 80.75 104 ALA A CA 1
ATOM 709 C C . ALA A 1 104 ? 0.176 8.011 -0.589 1.00 80.75 104 ALA A C 1
ATOM 711 O O . ALA A 1 104 ? 0.428 9.079 -0.030 1.00 80.75 104 ALA A O 1
ATOM 712 N N . ARG A 1 105 ? -1.076 7.588 -0.761 1.00 86.44 105 ARG A N 1
ATOM 713 C CA . ARG A 1 105 ? -2.248 8.261 -0.188 1.00 86.44 105 ARG A CA 1
ATOM 714 C C . ARG A 1 105 ? -2.828 7.427 0.935 1.00 86.44 105 ARG A C 1
ATOM 716 O O . ARG A 1 105 ? -3.284 6.312 0.696 1.00 86.44 105 ARG A O 1
ATOM 723 N N . LEU A 1 106 ? -2.830 7.986 2.142 1.00 88.88 106 LEU A N 1
ATOM 724 C CA . LEU A 1 106 ? -3.455 7.378 3.311 1.00 88.88 106 LEU A CA 1
ATOM 725 C C . LEU A 1 106 ? -4.795 8.064 3.584 1.00 88.88 106 LEU A C 1
ATOM 727 O O . LEU A 1 106 ? -4.841 9.256 3.874 1.00 88.88 106 LEU A O 1
ATOM 731 N N . LYS A 1 107 ? -5.884 7.297 3.536 1.00 90.62 107 LYS A N 1
ATOM 732 C CA . LYS A 1 107 ? -7.219 7.736 3.955 1.00 90.62 107 LYS A CA 1
ATOM 733 C C . LYS A 1 107 ? -7.610 7.028 5.246 1.00 90.62 107 LYS A C 1
ATOM 735 O O . LYS A 1 107 ? -7.603 5.799 5.299 1.00 90.62 107 LYS A O 1
ATOM 740 N N . VAL A 1 108 ? -7.997 7.792 6.266 1.00 91.00 108 VAL A N 1
ATOM 741 C CA . VAL A 1 108 ? -8.524 7.261 7.532 1.00 91.00 108 VAL A CA 1
ATOM 742 C C . VAL A 1 108 ? -9.979 7.691 7.694 1.00 91.00 108 VAL A C 1
ATOM 744 O O . VAL A 1 108 ? -10.334 8.829 7.413 1.00 91.00 108 VAL A O 1
ATOM 747 N N . THR A 1 109 ? -10.833 6.751 8.091 1.00 91.81 109 THR A N 1
ATOM 748 C CA . THR A 1 109 ? -12.282 6.932 8.281 1.00 91.81 109 THR A CA 1
ATOM 749 C C . THR A 1 109 ? -12.745 6.189 9.538 1.00 91.81 109 THR A C 1
ATOM 751 O O . THR A 1 109 ? -11.955 5.481 10.167 1.00 91.81 109 THR A O 1
ATOM 754 N N . GLY A 1 110 ? -14.017 6.344 9.923 1.00 89.69 110 GLY A N 1
ATOM 755 C CA . GLY A 1 110 ? -14.560 5.709 11.132 1.00 89.69 110 GLY A CA 1
ATOM 756 C C . GLY A 1 110 ? -14.114 6.408 12.418 1.00 89.69 110 GLY A C 1
ATOM 757 O O . GLY A 1 110 ? -13.736 5.750 13.381 1.00 89.69 110 GLY A O 1
ATOM 758 N N . GLY A 1 111 ? -14.078 7.746 12.407 1.00 89.38 111 GLY A N 1
ATOM 759 C CA . GLY A 1 111 ? -13.690 8.563 13.564 1.00 89.38 111 GLY A CA 1
ATOM 760 C C . GLY A 1 111 ? -12.198 8.523 13.915 1.00 89.38 111 GLY A C 1
ATOM 761 O O . GLY A 1 111 ? -11.810 9.009 14.974 1.00 89.38 111 GLY A O 1
ATOM 762 N N . GLY A 1 112 ? -11.360 7.927 13.062 1.00 89.25 112 GLY A N 1
ATOM 763 C CA . GLY A 1 112 ? -9.912 7.928 13.235 1.00 89.25 112 GLY A CA 1
ATOM 764 C C . GLY A 1 112 ? -9.238 9.153 12.625 1.00 89.25 112 GLY A C 1
ATOM 765 O O . GLY A 1 112 ? -9.735 9.738 11.665 1.00 89.25 112 GLY A O 1
ATOM 766 N N . LYS A 1 113 ? -8.063 9.492 13.151 1.00 91.38 113 LYS A N 1
ATOM 767 C CA . LYS A 1 113 ? -7.163 10.525 12.620 1.00 91.38 113 LYS A CA 1
ATOM 768 C C . LYS A 1 113 ? -5.766 9.941 12.452 1.00 91.38 113 LYS A C 1
ATOM 770 O O . LYS A 1 113 ? -5.457 8.901 13.034 1.00 91.38 113 LYS A O 1
ATOM 775 N N . TRP A 1 114 ? -4.912 10.593 11.672 1.00 91.44 114 TRP A N 1
ATOM 776 C CA . TRP A 1 114 ? -3.506 10.211 11.592 1.00 91.44 114 TRP A CA 1
ATOM 777 C C . TRP A 1 114 ? -2.591 11.427 11.626 1.00 91.44 114 TRP A C 1
ATOM 779 O O . TRP A 1 114 ? -2.976 12.515 11.211 1.00 91.44 114 TRP A O 1
ATOM 789 N N . ALA A 1 115 ? -1.380 11.215 12.127 1.00 86.69 115 ALA A N 1
ATOM 790 C CA . ALA A 1 115 ? -0.288 12.176 12.104 1.00 86.69 115 ALA A CA 1
ATOM 791 C C . ALA A 1 115 ? 1.000 11.439 11.736 1.00 86.69 115 ALA A C 1
ATOM 793 O O . ALA A 1 115 ? 1.181 10.279 12.112 1.00 86.69 115 ALA A O 1
ATOM 794 N N . ARG A 1 116 ? 1.891 12.091 10.993 1.00 80.69 116 ARG A N 1
ATOM 795 C CA . ARG A 1 116 ? 3.173 11.515 10.576 1.00 80.69 116 ARG A CA 1
ATOM 796 C C . ARG A 1 116 ? 4.327 12.175 11.322 1.00 80.69 116 ARG A C 1
ATOM 798 O O . ARG A 1 116 ? 4.326 13.387 11.511 1.00 80.69 116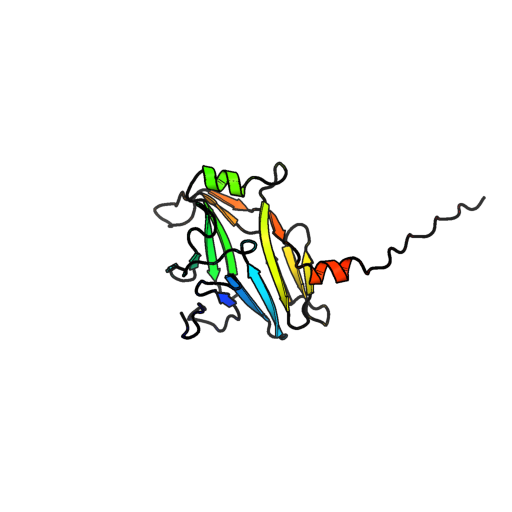 ARG A O 1
ATOM 805 N N . ASP A 1 117 ? 5.311 11.367 11.698 1.00 77.00 117 ASP A N 1
ATOM 806 C CA . ASP A 1 117 ? 6.651 11.830 12.051 1.00 77.00 117 ASP A CA 1
ATOM 807 C C . ASP A 1 117 ? 7.676 11.420 10.974 1.00 77.00 117 ASP A C 1
ATOM 809 O O . ASP A 1 117 ? 7.318 10.986 9.877 1.00 77.00 117 ASP A O 1
ATOM 813 N N . ALA A 1 118 ? 8.969 11.576 11.260 1.00 63.19 118 ALA A N 1
ATOM 814 C CA . ALA A 1 118 ? 10.024 11.259 10.301 1.00 63.19 118 ALA A CA 1
ATOM 815 C C . ALA A 1 118 ? 10.027 9.784 9.837 1.00 63.19 118 ALA A C 1
ATOM 817 O O . ALA A 1 118 ? 10.476 9.510 8.726 1.00 63.19 118 ALA A O 1
ATOM 818 N N . ALA A 1 119 ? 9.526 8.847 10.649 1.00 68.75 119 ALA A N 1
ATOM 819 C CA . ALA A 1 119 ? 9.657 7.408 10.420 1.00 68.75 119 ALA A CA 1
ATOM 820 C C . ALA A 1 119 ? 8.340 6.721 10.031 1.00 68.75 119 ALA A C 1
ATOM 822 O O . ALA A 1 119 ? 8.343 5.779 9.234 1.00 68.75 119 ALA A O 1
ATOM 823 N N . GLU A 1 120 ? 7.210 7.153 10.591 1.00 81.88 120 GLU A N 1
ATOM 824 C CA . GLU A 1 120 ? 5.926 6.488 10.371 1.00 81.88 120 GLU A CA 1
ATOM 825 C C . GLU A 1 120 ? 4.725 7.432 10.491 1.00 81.88 120 GLU A C 1
ATOM 827 O O . GLU A 1 120 ? 4.755 8.474 11.150 1.00 81.88 120 GLU A O 1
ATOM 832 N N . ALA A 1 121 ? 3.619 7.033 9.868 1.00 87.19 121 ALA A N 1
ATOM 833 C CA . ALA A 1 121 ? 2.310 7.604 10.137 1.00 87.19 121 ALA A CA 1
ATOM 834 C C . ALA A 1 121 ? 1.613 6.816 11.245 1.00 87.19 121 ALA A C 1
ATOM 836 O O . ALA A 1 121 ? 1.430 5.604 11.143 1.00 87.19 121 ALA A O 1
ATOM 837 N N . LYS A 1 122 ? 1.200 7.513 12.300 1.00 90.31 122 LYS A N 1
ATOM 838 C CA . LYS A 1 122 ? 0.471 6.976 13.451 1.00 90.31 122 LYS A CA 1
ATOM 839 C C . LYS A 1 122 ? -1.008 7.269 13.281 1.00 90.31 122 LYS A C 1
ATOM 841 O O . LYS A 1 122 ? -1.383 8.409 13.025 1.00 90.31 122 LYS A O 1
ATOM 846 N N . ILE A 1 123 ? -1.838 6.246 13.439 1.00 90.88 123 ILE A N 1
ATOM 847 C CA . ILE A 1 123 ? -3.292 6.322 13.300 1.00 90.88 123 ILE A CA 1
ATOM 848 C C . ILE A 1 123 ? -3.908 6.137 14.685 1.00 90.88 123 ILE A C 1
ATOM 850 O O . ILE A 1 123 ? -3.623 5.149 15.370 1.00 90.88 123 ILE A O 1
ATOM 854 N N . SER A 1 124 ? -4.773 7.066 15.075 1.00 91.31 124 SER A N 1
ATOM 855 C CA . SER A 1 124 ? -5.470 7.072 16.360 1.00 91.31 124 SER A CA 1
ATOM 856 C C . SER A 1 124 ? -6.984 7.026 16.174 1.00 91.31 124 SER A C 1
ATOM 858 O O . SER A 1 124 ? -7.500 7.470 15.150 1.00 91.31 124 SER A O 1
ATOM 860 N N . ASN A 1 125 ? -7.704 6.494 17.161 1.00 91.56 125 ASN A N 1
ATOM 861 C CA . ASN A 1 125 ? -9.168 6.547 17.209 1.00 91.56 125 ASN A CA 1
ATOM 862 C C . ASN A 1 125 ? -9.679 7.896 17.758 1.00 91.56 125 ASN A C 1
ATOM 864 O O . ASN A 1 125 ? -8.890 8.745 18.175 1.00 91.56 125 ASN A O 1
ATOM 868 N N . GLY A 1 126 ? -11.003 8.077 17.805 1.00 86.50 126 GLY A N 1
ATOM 869 C CA . GLY A 1 126 ? -11.635 9.303 18.316 1.00 86.50 126 GLY A CA 1
ATOM 870 C C . GLY A 1 126 ? -11.370 9.601 19.800 1.00 86.50 126 GLY A C 1
ATOM 871 O O . GLY A 1 126 ? -11.586 10.722 20.240 1.00 86.50 126 GLY A O 1
ATOM 872 N N . GLN A 1 127 ? -10.862 8.627 20.562 1.00 89.12 127 GLN A N 1
ATOM 873 C CA . GLN A 1 127 ? -10.436 8.791 21.959 1.00 89.12 127 GLN A CA 1
ATOM 874 C C . GLN A 1 127 ? -8.940 9.139 22.078 1.00 89.12 127 GLN A C 1
ATOM 876 O O . GLN A 1 127 ? -8.415 9.248 23.182 1.00 89.12 127 GLN A O 1
ATOM 881 N N . GLY A 1 128 ? -8.227 9.266 20.955 1.00 86.25 128 GLY A N 1
ATOM 882 C CA . GLY A 1 128 ? -6.793 9.556 20.910 1.00 86.25 128 GLY A CA 1
ATOM 883 C C . GLY A 1 128 ? -5.881 8.336 21.088 1.00 86.25 128 GLY A C 1
ATOM 884 O O . GLY A 1 128 ? -4.661 8.472 20.973 1.00 86.25 128 GLY A O 1
ATOM 885 N N . ALA A 1 129 ? -6.428 7.135 21.307 1.00 89.62 129 ALA A N 1
ATOM 886 C CA . ALA A 1 129 ? -5.632 5.917 21.428 1.00 89.62 129 ALA A CA 1
ATOM 887 C C . ALA A 1 129 ? -5.033 5.526 20.070 1.00 89.62 129 ALA A C 1
ATOM 889 O O . ALA A 1 129 ? -5.743 5.489 19.063 1.00 89.62 129 ALA A O 1
ATOM 890 N N . LYS A 1 130 ? -3.735 5.203 20.041 1.00 90.00 130 LYS A N 1
ATOM 891 C CA . LYS A 1 130 ? -3.039 4.724 18.835 1.00 90.00 130 LYS A CA 1
ATOM 892 C C . LYS A 1 130 ? -3.507 3.309 18.508 1.00 90.00 130 LYS A C 1
ATOM 894 O O . LYS A 1 130 ? -3.363 2.411 19.333 1.00 90.00 130 LYS A O 1
ATOM 899 N N . VAL A 1 131 ? -4.038 3.116 17.307 1.00 87.88 131 VAL A N 1
ATOM 900 C CA . VAL A 1 131 ? -4.637 1.842 16.875 1.00 87.88 131 VAL A CA 1
ATOM 901 C C . VAL A 1 131 ? -3.906 1.203 15.697 1.00 87.88 131 VAL A C 1
ATOM 903 O O . VAL A 1 131 ? -3.963 -0.010 15.522 1.00 87.88 131 VAL A O 1
ATOM 906 N N . ALA A 1 132 ? -3.177 1.990 14.905 1.00 86.00 132 ALA A N 1
ATOM 907 C CA . ALA A 1 132 ? -2.366 1.473 13.811 1.00 86.00 132 ALA A CA 1
ATOM 908 C C . ALA A 1 132 ? -1.183 2.394 13.500 1.00 86.00 132 ALA A C 1
ATOM 910 O O . ALA A 1 132 ? -1.117 3.541 13.948 1.00 86.00 132 ALA A O 1
ATOM 911 N N . ARG A 1 133 ? -0.246 1.877 12.707 1.00 85.94 133 ARG A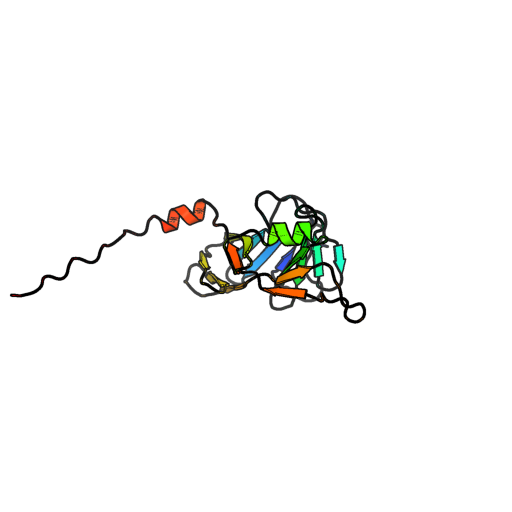 N 1
ATOM 912 C CA . ARG A 1 133 ? 0.892 2.627 12.181 1.00 85.94 133 ARG A CA 1
ATOM 913 C C . ARG A 1 133 ? 1.216 2.174 10.762 1.00 85.94 133 ARG A C 1
ATOM 915 O O . ARG A 1 133 ? 1.001 1.009 10.427 1.00 85.94 133 ARG A O 1
ATOM 922 N N . LEU A 1 134 ? 1.734 3.086 9.953 1.00 83.75 134 LEU A N 1
ATOM 923 C CA . LEU A 1 134 ? 2.200 2.838 8.595 1.00 83.75 134 LEU A CA 1
ATOM 924 C C . LEU A 1 134 ? 3.641 3.335 8.476 1.00 83.75 134 LEU A C 1
ATOM 926 O O . LEU A 1 134 ? 3.890 4.538 8.523 1.00 83.75 134 LEU A O 1
ATOM 930 N N . GLY A 1 135 ? 4.574 2.395 8.347 1.00 77.81 135 GLY A N 1
ATOM 931 C CA . GLY A 1 135 ? 5.992 2.692 8.168 1.00 77.81 135 GLY A CA 1
ATOM 932 C C . GLY A 1 135 ? 6.386 2.906 6.707 1.00 77.81 135 GLY A C 1
ATOM 933 O O . GLY A 1 135 ? 5.592 2.678 5.787 1.00 77.81 135 GLY A O 1
ATOM 934 N N . SER A 1 136 ? 7.642 3.307 6.523 1.00 71.00 136 SER A N 1
ATOM 935 C CA . SER A 1 136 ? 8.298 3.466 5.227 1.00 71.00 136 SER A CA 1
ATOM 936 C C . SER A 1 136 ? 8.186 2.232 4.319 1.00 71.00 136 SER A C 1
ATOM 938 O O . SER A 1 136 ? 8.381 1.107 4.789 1.00 71.00 136 SER A O 1
ATOM 940 N N . PRO A 1 137 ? 7.865 2.401 3.022 1.00 68.94 137 PRO A N 1
ATOM 941 C CA . PRO A 1 137 ? 7.910 1.313 2.063 1.00 68.94 137 PRO A CA 1
ATOM 942 C C . PRO A 1 137 ? 9.344 0.907 1.750 1.00 68.94 137 PRO A C 1
ATOM 944 O O . PRO A 1 137 ? 10.286 1.699 1.800 1.00 68.94 137 PRO A O 1
ATOM 947 N N . LEU A 1 138 ? 9.477 -0.341 1.319 1.00 69.44 138 LEU A N 1
ATOM 948 C CA . LEU A 1 138 ? 10.710 -0.844 0.730 1.00 69.44 138 LEU A CA 1
ATOM 949 C C . LEU A 1 138 ? 10.683 -0.628 -0.786 1.00 69.44 138 LEU A C 1
ATOM 951 O O . LEU A 1 138 ? 9.653 -0.826 -1.435 1.00 69.44 138 LEU A O 1
ATOM 955 N N . VAL A 1 139 ? 11.822 -0.243 -1.352 1.00 67.81 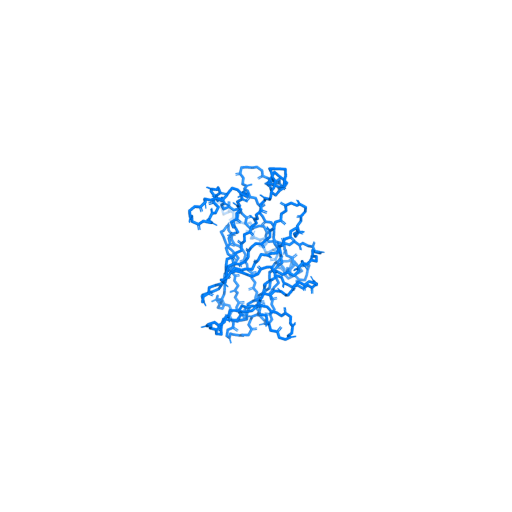139 VAL A N 1
ATOM 956 C CA . VAL A 1 139 ? 12.047 -0.134 -2.796 1.00 67.81 139 VAL A CA 1
ATOM 957 C C . VAL A 1 139 ? 13.170 -1.079 -3.178 1.00 67.81 139 VAL A C 1
ATOM 959 O O . VAL A 1 139 ? 14.236 -1.056 -2.561 1.00 67.81 139 VAL A O 1
ATOM 962 N N . TRP A 1 140 ? 12.963 -1.870 -4.225 1.00 71.50 140 TRP A N 1
ATOM 963 C CA . TRP A 1 140 ? 14.024 -2.699 -4.785 1.00 71.50 140 TRP A CA 1
ATOM 964 C C . TRP A 1 140 ? 14.007 -2.736 -6.310 1.00 71.50 140 TRP A C 1
ATOM 966 O O . TRP A 1 140 ? 13.000 -2.436 -6.962 1.00 71.50 140 TRP A O 1
ATOM 976 N N . ASP A 1 141 ? 15.147 -3.108 -6.886 1.00 63.50 141 ASP A N 1
ATOM 977 C CA . ASP A 1 141 ? 15.242 -3.430 -8.307 1.00 63.50 141 ASP A CA 1
ATOM 978 C C . ASP A 1 141 ? 14.878 -4.896 -8.581 1.00 63.50 141 ASP A C 1
ATOM 980 O O . ASP A 1 141 ? 14.858 -5.744 -7.691 1.00 63.50 141 ASP A O 1
ATOM 984 N N . ALA A 1 142 ? 14.533 -5.198 -9.832 1.00 59.03 142 ALA A N 1
ATOM 985 C CA . ALA A 1 142 ? 14.065 -6.520 -10.242 1.00 59.03 142 ALA A CA 1
ATOM 986 C C . ALA A 1 142 ? 15.113 -7.648 -10.147 1.00 59.03 142 ALA A C 1
ATOM 988 O O . ALA A 1 142 ? 14.799 -8.777 -10.535 1.00 59.03 142 ALA A O 1
ATOM 989 N N . GLN A 1 143 ? 16.336 -7.398 -9.658 1.00 61.75 143 GLN A N 1
ATOM 990 C CA . GLN A 1 143 ? 17.265 -8.493 -9.402 1.00 61.75 143 GLN A CA 1
ATOM 991 C C . GLN A 1 143 ? 16.749 -9.315 -8.226 1.00 61.75 143 GLN A C 1
ATOM 993 O O . GLN A 1 143 ? 16.612 -8.822 -7.109 1.00 61.75 143 GLN A O 1
ATOM 998 N N . VAL A 1 144 ? 16.479 -10.591 -8.482 1.00 57.88 144 VAL A N 1
ATOM 999 C CA . VAL A 1 144 ? 16.077 -11.559 -7.462 1.00 57.88 144 VAL A CA 1
ATOM 1000 C C . VAL A 1 144 ? 17.183 -12.578 -7.250 1.00 57.88 144 VAL A C 1
ATOM 1002 O O . VAL A 1 144 ? 17.801 -13.058 -8.202 1.00 57.88 144 VAL A O 1
ATOM 1005 N N . ASN A 1 145 ? 17.417 -12.936 -5.995 1.00 59.97 145 ASN A N 1
ATOM 1006 C CA . ASN A 1 145 ? 18.275 -14.044 -5.640 1.00 59.97 145 ASN A CA 1
ATOM 1007 C C . ASN A 1 145 ? 17.612 -15.340 -6.151 1.00 59.97 145 ASN A C 1
ATOM 1009 O O . ASN A 1 145 ? 16.480 -15.650 -5.762 1.00 59.97 145 ASN A O 1
ATOM 1013 N N . PRO A 1 146 ? 18.273 -16.118 -7.026 1.00 59.59 146 PRO A N 1
ATOM 1014 C CA . PRO A 1 146 ? 17.663 -17.292 -7.641 1.00 59.59 146 PRO A CA 1
ATOM 1015 C C . PRO A 1 146 ? 17.315 -18.395 -6.631 1.00 59.59 146 PRO A C 1
ATOM 1017 O O . PRO A 1 146 ? 16.397 -19.172 -6.915 1.00 59.59 146 PRO A O 1
ATOM 1020 N N . ALA A 1 147 ? 17.992 -18.430 -5.476 1.00 63.94 147 ALA A N 1
ATOM 1021 C CA . ALA A 1 147 ? 17.782 -19.405 -4.410 1.00 63.94 147 ALA A CA 1
ATOM 1022 C C . ALA A 1 147 ? 16.623 -19.021 -3.478 1.00 63.94 147 ALA A C 1
ATOM 1024 O O . ALA A 1 147 ? 15.761 -19.853 -3.213 1.00 63.94 147 ALA A O 1
ATOM 1025 N N . THR A 1 148 ? 16.564 -17.769 -3.012 1.00 64.44 148 THR A N 1
ATOM 1026 C CA . THR A 1 148 ? 15.534 -17.333 -2.044 1.00 64.44 148 THR A CA 1
ATOM 1027 C C . THR A 1 148 ? 14.286 -16.752 -2.706 1.00 64.44 148 THR A C 1
ATOM 1029 O O . THR A 1 148 ? 13.249 -16.627 -2.063 1.00 64.44 148 THR A O 1
ATOM 1032 N N . LYS A 1 149 ? 14.369 -16.406 -4.000 1.00 59.06 149 LYS A N 1
ATOM 1033 C CA . LYS A 1 149 ? 13.368 -15.607 -4.732 1.00 59.06 149 LYS A CA 1
ATOM 1034 C C . LYS A 1 149 ? 13.123 -14.224 -4.116 1.00 59.06 149 LYS A C 1
ATOM 1036 O O . LYS A 1 149 ? 12.122 -13.583 -4.432 1.00 59.06 149 LYS A O 1
ATOM 1041 N N . GLU A 1 150 ? 14.036 -13.753 -3.270 1.00 56.62 150 GLU A N 1
ATOM 1042 C CA . GLU A 1 150 ? 13.976 -12.430 -2.650 1.00 56.62 150 GLU A CA 1
ATOM 1043 C C . GLU A 1 150 ? 14.782 -11.402 -3.457 1.00 56.62 150 GLU A C 1
ATOM 1045 O O . GLU A 1 150 ? 15.713 -11.783 -4.168 1.00 56.62 150 GLU A O 1
ATOM 1050 N N . PRO A 1 151 ? 14.458 -10.104 -3.372 1.00 60.59 151 PRO A N 1
ATOM 1051 C CA . PRO A 1 151 ? 15.202 -9.057 -4.069 1.00 60.59 151 PRO A CA 1
ATOM 1052 C C . PRO A 1 151 ? 16.643 -8.917 -3.563 1.00 60.59 151 PRO A C 1
ATOM 1054 O O . PRO A 1 151 ? 16.894 -9.000 -2.363 1.00 60.59 151 PRO A O 1
ATOM 1057 N N . VAL A 1 152 ? 17.585 -8.660 -4.472 1.00 60.22 152 VAL A N 1
ATOM 1058 C CA . VAL A 1 152 ? 19.022 -8.517 -4.168 1.00 60.22 152 VAL A CA 1
ATOM 1059 C C . VAL A 1 152 ? 19.350 -7.124 -3.620 1.00 60.22 152 VAL A C 1
ATOM 1061 O O . VAL A 1 152 ? 20.207 -7.002 -2.750 1.00 60.22 152 VAL A O 1
ATOM 1064 N N . ASN A 1 153 ? 18.643 -6.080 -4.068 1.00 63.22 153 ASN A N 1
ATOM 1065 C CA . ASN A 1 153 ? 18.894 -4.696 -3.660 1.00 63.22 153 ASN A CA 1
ATOM 1066 C C . ASN A 1 153 ? 17.652 -4.084 -3.011 1.00 63.22 153 ASN A C 1
ATOM 1068 O O . ASN A 1 153 ? 16.807 -3.530 -3.706 1.00 63.22 153 ASN A O 1
ATOM 1072 N N . VAL A 1 154 ? 17.544 -4.151 -1.683 1.00 60.84 154 VAL A N 1
ATOM 1073 C CA . VAL A 1 154 ? 16.437 -3.542 -0.928 1.00 60.84 154 VAL A CA 1
ATOM 1074 C C . VAL A 1 154 ? 16.909 -2.255 -0.276 1.00 60.84 154 VAL A C 1
ATOM 1076 O O . VAL A 1 154 ? 17.885 -2.265 0.471 1.00 60.84 154 VAL A O 1
ATOM 1079 N N . VAL A 1 155 ? 16.202 -1.153 -0.518 1.00 64.19 155 VAL A N 1
ATOM 1080 C CA . VAL A 1 155 ? 16.430 0.092 0.214 1.00 64.19 155 VAL A CA 1
ATOM 1081 C C . VAL A 1 155 ? 15.122 0.657 0.741 1.00 64.19 155 VAL A C 1
ATOM 1083 O O . VAL A 1 155 ? 14.117 0.703 0.034 1.00 64.19 155 VAL A O 1
ATOM 1086 N N . GLU A 1 156 ? 15.139 1.088 1.998 1.00 62.38 156 GLU A N 1
ATOM 1087 C CA . GLU A 1 156 ? 14.035 1.835 2.590 1.00 62.38 156 GLU A CA 1
ATOM 1088 C C . GLU A 1 156 ? 13.882 3.177 1.877 1.00 62.38 156 GLU A C 1
ATOM 1090 O O . GLU A 1 156 ? 14.842 3.940 1.730 1.00 62.38 156 GLU A O 1
ATOM 1095 N N . ALA A 1 157 ? 12.666 3.448 1.409 1.00 67.25 157 ALA A N 1
ATOM 1096 C CA . ALA A 1 157 ? 12.300 4.758 0.914 1.00 67.25 157 ALA A CA 1
ATOM 1097 C C . ALA A 1 157 ? 11.493 5.491 1.979 1.00 67.25 157 ALA A C 1
ATOM 1099 O O . ALA A 1 157 ? 10.570 4.940 2.572 1.00 67.25 157 ALA A O 1
ATOM 1100 N N . GLU A 1 158 ? 11.817 6.756 2.188 1.00 69.75 158 GLU A N 1
ATOM 1101 C CA . GLU A 1 158 ? 10.992 7.704 2.905 1.00 69.75 158 GLU A CA 1
ATOM 1102 C C . GLU A 1 158 ? 9.556 7.680 2.359 1.00 69.75 158 GLU A C 1
ATOM 1104 O O . GLU A 1 158 ? 9.307 7.927 1.178 1.00 69.75 158 GLU A O 1
ATOM 1109 N N . LEU A 1 159 ? 8.591 7.388 3.227 1.00 72.25 159 LEU A N 1
ATOM 1110 C CA . LEU A 1 159 ? 7.179 7.425 2.869 1.00 72.25 159 LEU A CA 1
ATOM 1111 C C . LEU A 1 159 ? 6.675 8.859 2.783 1.00 72.25 159 LEU A C 1
ATOM 1113 O O . LEU A 1 159 ? 6.412 9.463 3.811 1.00 72.25 159 LEU A O 1
ATOM 1117 N N . VAL A 1 160 ? 6.407 9.380 1.595 1.00 74.94 160 VAL A N 1
ATOM 1118 C CA . VAL A 1 160 ? 5.715 10.665 1.446 1.00 74.94 160 VAL A CA 1
ATOM 1119 C C . VAL A 1 160 ? 4.210 10.423 1.387 1.00 74.94 160 VAL A C 1
ATOM 1121 O O . VAL A 1 160 ? 3.679 9.967 0.377 1.00 74.94 160 VAL A O 1
ATOM 1124 N N . LEU A 1 161 ? 3.499 10.731 2.470 1.00 75.62 161 LEU A N 1
ATOM 1125 C CA . LEU A 1 161 ? 2.039 10.689 2.461 1.00 75.62 161 LEU A CA 1
ATOM 1126 C C . LEU A 1 161 ? 1.462 11.968 1.877 1.00 75.62 161 LEU A C 1
ATOM 1128 O O . LEU A 1 161 ? 1.722 13.060 2.372 1.00 75.62 161 LEU A O 1
ATOM 1132 N N . GLN A 1 162 ? 0.637 11.810 0.852 1.00 70.44 162 GLN A N 1
ATOM 1133 C CA . GLN A 1 162 ? -0.238 12.873 0.389 1.00 70.44 162 GLN A CA 1
ATOM 1134 C C . GLN A 1 162 ? -1.498 12.886 1.248 1.00 70.44 162 GLN A C 1
ATOM 1136 O O . GLN A 1 162 ? -2.192 11.869 1.363 1.00 70.44 162 GLN A O 1
ATOM 1141 N N . THR A 1 163 ? -1.780 14.039 1.844 1.00 59.09 163 THR A N 1
ATOM 1142 C CA . THR A 1 163 ? -3.030 14.308 2.550 1.00 59.09 163 THR A CA 1
ATOM 1143 C C . THR A 1 163 ? -4.174 14.466 1.545 1.00 59.09 163 THR A C 1
ATOM 1145 O O . THR A 1 163 ? -3.994 14.898 0.404 1.00 59.09 163 THR A O 1
ATOM 1148 N N . SER A 1 164 ? -5.373 14.038 1.945 1.00 51.16 164 SER A N 1
ATOM 1149 C CA . SER A 1 164 ? -6.608 14.398 1.240 1.00 51.16 164 SER A CA 1
ATOM 1150 C C . SER A 1 164 ? -6.956 15.859 1.576 1.00 51.16 164 SER A C 1
ATOM 1152 O O . SER A 1 164 ? -6.770 16.228 2.736 1.00 51.16 164 SER A O 1
ATOM 1154 N N . PRO A 1 165 ? -7.519 16.671 0.655 1.00 41.78 165 PRO A N 1
ATOM 1155 C CA . PRO A 1 165 ? -7.863 18.080 0.918 1.00 41.78 165 PRO A CA 1
ATOM 1156 C C . PRO A 1 165 ? -8.755 18.292 2.158 1.00 41.78 165 PRO A C 1
ATOM 1158 O O . PRO A 1 165 ? -8.647 19.288 2.868 1.00 41.78 165 PRO A O 1
ATOM 1161 N N . GLU A 1 166 ? -9.608 17.309 2.455 1.00 44.56 166 GLU A N 1
ATOM 1162 C CA . GLU A 1 166 ? -10.487 17.280 3.633 1.00 44.56 166 GLU A CA 1
ATOM 1163 C C . GLU A 1 166 ? -9.715 17.251 4.967 1.00 44.56 166 GLU A C 1
ATOM 1165 O O . GLU A 1 166 ? -10.221 17.727 5.975 1.00 44.56 166 GLU A O 1
ATOM 1170 N N . GLN A 1 167 ? -8.483 16.729 4.981 1.00 48.59 167 GLN A N 1
ATOM 1171 C CA . GLN A 1 167 ? -7.628 16.691 6.174 1.00 48.59 167 GLN A CA 1
ATOM 1172 C C . GLN A 1 167 ? -6.719 17.918 6.300 1.00 48.59 167 GLN A C 1
ATOM 1174 O O . GLN A 1 167 ? -6.396 18.304 7.421 1.00 48.59 167 GLN A O 1
ATOM 1179 N N . ASP A 1 168 ? -6.335 18.549 5.184 1.00 40.44 168 ASP A N 1
ATOM 1180 C CA . ASP A 1 168 ? -5.578 19.812 5.209 1.00 40.44 168 ASP A CA 1
ATOM 1181 C C . ASP A 1 168 ? -6.413 20.943 5.821 1.00 40.44 168 ASP A C 1
ATOM 1183 O O . ASP A 1 168 ? -5.887 21.775 6.554 1.00 40.44 168 ASP A O 1
ATOM 1187 N N . SER A 1 169 ? -7.728 20.919 5.592 1.00 39.78 169 SER A N 1
ATOM 1188 C CA . SER A 1 169 ? -8.663 21.930 6.096 1.00 39.78 169 SER A CA 1
ATOM 1189 C C . SER A 1 169 ? -8.692 21.986 7.635 1.00 39.78 169 SER A C 1
ATOM 1191 O O . SER A 1 169 ? -8.665 23.073 8.203 1.00 39.78 169 SER A O 1
ATOM 1193 N N . GLU A 1 170 ? -8.663 20.830 8.315 1.00 45.59 170 GLU A N 1
ATOM 1194 C CA . GLU A 1 170 ? -8.637 20.729 9.791 1.00 45.59 170 GLU A CA 1
ATOM 1195 C C . GLU A 1 170 ? -7.287 21.156 10.412 1.00 45.59 170 GLU A C 1
ATOM 1197 O O . GLU A 1 170 ? -7.234 21.489 11.594 1.00 45.59 170 GLU A O 1
ATOM 1202 N N . LEU A 1 171 ? -6.189 21.144 9.645 1.00 41.88 171 LEU A N 1
ATOM 1203 C CA . LEU A 1 171 ? -4.842 21.496 10.124 1.00 41.88 171 LEU A CA 1
ATOM 1204 C C . LEU A 1 171 ? -4.567 23.006 10.092 1.00 41.88 171 LEU A C 1
ATOM 1206 O O . LEU A 1 171 ? -3.788 23.506 10.903 1.00 41.88 171 LEU A O 1
ATOM 1210 N N . THR A 1 172 ? -5.224 23.733 9.188 1.00 39.94 172 THR A N 1
ATOM 1211 C CA . THR A 1 172 ? -5.162 25.202 9.085 1.00 39.94 172 THR A CA 1
ATOM 1212 C C . THR A 1 172 ? -6.039 25.950 10.091 1.00 39.94 172 THR A C 1
ATOM 1214 O O . THR A 1 172 ? -5.848 27.151 10.256 1.00 39.94 172 THR A O 1
ATOM 1217 N N . ASP A 1 173 ? -6.955 25.269 10.785 1.00 35.66 173 ASP A N 1
ATOM 1218 C CA . ASP A 1 173 ? -7.873 25.880 11.766 1.00 35.66 173 ASP A CA 1
ATOM 1219 C C . ASP A 1 173 ? -7.323 25.868 13.209 1.00 35.66 173 ASP A C 1
ATOM 1221 O O . ASP A 1 173 ? -8.034 26.109 14.185 1.00 35.66 173 ASP A O 1
ATOM 1225 N N . LEU A 1 174 ? -6.026 25.585 13.378 1.00 37.56 174 LEU A N 1
ATOM 1226 C CA . LEU A 1 174 ? -5.349 25.853 14.643 1.00 37.56 174 LEU A CA 1
ATOM 1227 C C . LEU A 1 174 ? -5.087 27.364 14.732 1.00 37.56 174 LEU A C 1
ATOM 1229 O O . LEU A 1 174 ? -4.333 27.885 13.905 1.00 37.56 174 LEU A O 1
ATOM 1233 N N . PRO A 1 175 ? -5.642 28.092 15.723 1.00 34.50 175 PRO A N 1
ATOM 1234 C CA . PRO A 1 175 ? -5.281 29.485 15.912 1.00 34.50 175 PRO A CA 1
ATOM 1235 C C . PRO A 1 175 ? -3.781 29.540 16.192 1.00 34.50 175 PRO A C 1
ATOM 1237 O O . PRO A 1 175 ? -3.289 28.968 17.167 1.00 34.50 175 PRO A O 1
ATOM 1240 N N . PHE A 1 176 ? -3.048 30.214 15.312 1.00 33.97 176 PHE A N 1
ATOM 1241 C CA . PHE A 1 176 ? -1.644 30.536 15.505 1.00 33.97 176 PHE A CA 1
ATOM 1242 C C . PHE A 1 176 ? -1.548 31.506 16.691 1.00 33.97 176 PHE A C 1
ATOM 1244 O O . PHE A 1 176 ? -1.566 32.726 16.531 1.00 33.97 176 PHE A O 1
ATOM 1251 N N . VAL A 1 177 ? -1.527 30.967 17.911 1.00 36.62 177 VAL A N 1
ATOM 1252 C CA . VAL A 1 177 ? -1.258 31.740 19.123 1.00 36.62 177 VAL A CA 1
ATOM 1253 C C . VAL A 1 177 ? 0.227 32.076 19.097 1.00 36.62 177 VAL A C 1
ATOM 1255 O O . VAL A 1 177 ? 1.070 31.287 19.519 1.00 36.62 177 VAL A O 1
ATOM 1258 N N . LEU A 1 178 ? 0.553 33.248 18.554 1.00 29.98 178 LEU A N 1
ATOM 1259 C CA . LEU A 1 178 ? 1.856 33.868 18.752 1.00 29.98 178 LEU A CA 1
ATOM 1260 C C . LEU A 1 178 ? 2.090 34.012 20.266 1.00 29.98 178 LEU A C 1
ATOM 1262 O O . LEU A 1 178 ? 1.269 34.646 20.936 1.00 29.98 178 LEU A O 1
ATOM 1266 N N . PRO A 1 179 ? 3.173 33.455 20.839 1.00 33.31 179 PRO A N 1
ATOM 1267 C CA . PRO A 1 179 ? 3.518 33.758 22.218 1.00 33.31 179 PRO A CA 1
ATOM 1268 C C . PRO A 1 179 ? 3.818 35.259 22.331 1.00 33.31 179 PRO A C 1
ATOM 1270 O O . PRO A 1 179 ? 4.562 35.820 21.524 1.00 33.31 179 PRO A O 1
ATOM 1273 N N . ALA A 1 180 ? 3.202 35.915 23.318 1.00 32.91 180 ALA A N 1
ATOM 1274 C CA . ALA A 1 180 ? 3.421 37.329 23.601 1.00 32.91 180 ALA A CA 1
ATOM 1275 C C . ALA A 1 180 ? 4.925 37.614 23.806 1.00 32.91 180 ALA A C 1
ATOM 1277 O O . ALA A 1 180 ? 5.610 36.808 24.443 1.00 32.91 180 ALA A O 1
ATOM 1278 N N . PRO A 1 181 ? 5.461 38.745 23.309 1.00 34.84 181 PRO A N 1
ATOM 1279 C CA . PRO A 1 181 ? 6.857 39.089 23.534 1.00 34.84 181 PRO A CA 1
ATOM 1280 C C . PRO A 1 181 ? 7.100 39.311 25.032 1.00 34.84 181 PRO A C 1
ATOM 1282 O O . PRO A 1 181 ? 6.443 40.138 25.668 1.00 34.84 181 PRO A O 1
ATOM 1285 N N . CYS A 1 182 ? 8.046 38.558 25.601 1.00 32.31 182 CYS A N 1
ATOM 1286 C CA . CYS A 1 182 ? 8.506 38.749 26.971 1.00 32.31 182 CYS A CA 1
ATOM 1287 C C . CYS A 1 182 ? 8.972 40.198 27.168 1.00 32.31 182 CYS A C 1
ATOM 1289 O O . CYS A 1 182 ? 9.929 40.652 26.544 1.00 32.31 182 CYS A O 1
ATOM 1291 N N . ARG A 1 183 ? 8.293 40.911 28.070 1.00 32.09 183 ARG A N 1
ATOM 1292 C CA . ARG A 1 183 ? 8.697 42.222 28.581 1.00 32.09 183 ARG A CA 1
ATOM 1293 C C . ARG A 1 183 ? 9.974 42.031 29.410 1.00 32.09 183 ARG A C 1
ATOM 1295 O O . ARG A 1 183 ? 9.916 41.390 30.458 1.00 32.09 183 ARG A O 1
ATOM 1302 N N . MET A 1 184 ? 11.113 42.557 28.957 1.00 33.88 184 MET A N 1
ATOM 1303 C CA . MET A 1 184 ? 12.257 42.761 29.852 1.00 33.88 184 MET A CA 1
ATOM 1304 C C . MET A 1 184 ? 11.846 43.805 30.893 1.00 33.88 184 MET A C 1
ATOM 1306 O O . MET A 1 184 ? 11.298 44.847 30.536 1.00 33.88 184 MET A O 1
ATOM 1310 N N . ARG A 1 185 ? 12.022 43.478 32.175 1.00 35.88 185 ARG A N 1
ATOM 1311 C CA . ARG A 1 185 ? 11.971 44.459 33.263 1.00 35.88 185 ARG A CA 1
ATOM 1312 C C . ARG A 1 185 ? 13.308 45.197 33.301 1.00 35.88 185 ARG A C 1
ATOM 1314 O O . ARG A 1 185 ? 14.334 44.559 33.073 1.00 35.88 185 ARG A O 1
ATOM 1321 N N . ASP A 1 186 ? 13.200 46.498 33.550 1.00 50.44 186 ASP A N 1
ATOM 1322 C CA . ASP A 1 186 ? 14.265 47.505 33.641 1.00 50.44 186 ASP A CA 1
ATOM 1323 C C . ASP A 1 186 ? 15.420 47.134 34.584 1.00 50.44 186 ASP A C 1
ATOM 1325 O O . ASP A 1 186 ? 15.158 46.472 35.619 1.00 50.44 186 ASP A O 1
#

pLDDT: mean 71.94, std 18.13, range [29.98, 93.0]

Organism: Propioniciclava tarda (NCBI:txid433330)

=== Feature glossary ===
Legend for the data blocks above and below:

— What the protein is —

The amino-acid sequence is the protein's primary structure: the linear order of residues from the N-terminus to the C-terminus, written in one-letter code. Everything else here — the 3D coordinates, the secondary structure, the doma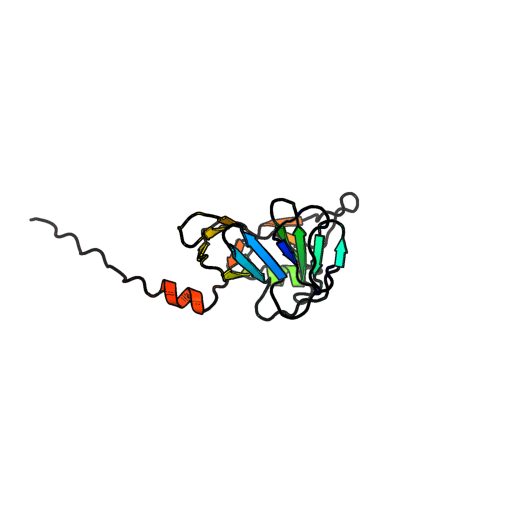in annotations — is ultimately a consequence of this string.

Database cross-references. InterPro integrates a dozen domain/family signature databases into unified entries with residue-range hits. GO terms attach function/process/location labels with evidence codes. CATH codes position the fold in a four-level structural taxonomy. Organism is the NCBI-taxonomy species name.

— Where its atoms are —

The mmCIF block holds the 3D Cartesian coordinates of each backbone atom (N, Cα, C, O) in ångströms. mmCIF is the PDB's canonical archive format — a tagged-loop text representation of the atomic model.

The six renders are orthographic views along the three Cartesian axes in both directions. Representation (cartoon, sticks, or surface) and color scheme (sequence-rainbow or by-chain) vary across proteins so the training set covers all the common visualization conventions.

— Local backbone conformation —

Secondary structure is the local, repeating backbone conformation. DSSP classifies it into eight states by reading the hydrogen-bond network: three helix types (H, G, I), two β types (E, B), two non-regular types (T, S), and unstructured coil (-).

SS3 is a coarse helix/strand/coil call (letters a/b/c) made by the P-SEA algorithm from inter-Cα distances and dihedrals. It is less detailed than DSSP but needs only Cα positions.

Backbone dihedral angles. Every residue except chain termini has a φ (preceding-C → N → Cα → C) and a ψ (N → Cα → C → next-N). They are reported in degrees following the IUPAC sign convention. Secondary structure is essentially a statement about which (φ, ψ) basin each residue occupies.

— Global shape and packing —

The geometric summary reports three shape descriptors. Rg (radius of gyration) measures how spread out the Cα atoms are about their centre of mass; compact globular proteins have small Rg, elongated or unfolded ones large. Cα contacts (<8 Å, |i−j|>4) count long-range residue pairs in spatial proximity — high for tightly packed folds, near zero for rods or random coil. The bounding-box extents give the protein's footprint along x, y, z in Å.

Solvent accessibility: the surface area of each residue that a 1.4 Å water probe can touch, in Å². When only backbone atoms are present the absolute values are lower than full-atom SASA (side chains contribute most of the area) and are flagged as backbone-only.

Plot images: a contact map (which residues are close in 3D, as an N×N binary image), a Ramachandran scatter (backbone torsion angles, revealing secondary-structure composition at a glance), and — for AlphaFold structures — a PAE heatmap (pairwise prediction confidence).

— Structural neighborhood —

Foldseek's 3Di representation compresses backbone geometry into a per-residue letter drawn from a learned twenty-state alphabet. It captures the tertiary interaction pattern around each residue — which residues are packed against it in space, regardless of where they are in sequence.

Structural nearest neighbors (via Foldseek easy-search vs the PDB). Reported per hit: target PDB id, E-value, and alignment TM-score. A TM-score above ~0.5 is the conventional threshold for 'same fold'.

— Confidence and disorder —

pLDDT (predicted Local Distance Difference Test) is AlphaFold's per-residue confidence score, ranging from 0 to 100. Values above 90 indicate high confidence (typically well-packed cores); 70–90 is confident; 50–70 low confidence; below 50 usually means the region is disordered or the prediction is unreliable there. AlphaFold stores pLDDT in the mmCIF B-factor column.

For experimental (PDB) structures, the B-factor (temperature factor) quantifies the positional spread of each atom in the crystal — a combination of thermal vibration and static disorder — in units of Å². High B-factors mark flexible loops or poorly resolved regions; low B-factors mark the rigid, well-ordered core.

Predicted Aligned Error (PAE) is an AlphaFold confidence matrix: entry (i, j) is the expected error in the position of residue j, in ångströms, when the prediction is superimposed on the true structure at residue i. Low PAE within a block of residues means that block is internally rigid and well-predicted; high PAE between two blocks means their relative placement is uncertain even if each block individually is confident.